Protein AF-A0A290Z2T6-F1 (afdb_monomer_lite)

Radius of gyration: 19.36 Å; chains: 1; bounding box: 44×36×56 Å

Foldseek 3Di:
DDQQWDQDPQFIGGNNHTDPPAGSVQWDDQASQWIAGCQWIGGSADTDPARRPFKHFQDRQWDADPVRDTFRWGWMHGQPFIWTDDGNDDIDTLPPDHRVAWHTPPGFWIDGQAFTAGNSYTQPPAHPVAKAAQDVVQQWIDGPQWIDRRSHTAPAGPVFKHWDWDAAPNDIDIWIHGPQFIDDSSDTDHPVRVNVVRD

Sequence (199 aa):
MSSPWRVEGERVWRMGNRLPRADAATFRVLSFSFARDAERVWTPWHRVKADAATFRALDRGVVHDDLGEPVAHGYGADRDVVVFSAGVGRPVRVAGAEPAAFLSLGGFFGHDARSCYSHGRPLRGADPGDWRIVDQRMLYSTSGGRVYHAWRPVPADAATFTTLTVTSAGRLRQVARDAERFYLDGEPLSERELAERLR

Structure (mmCIF, N/CA/C/O backbone):
data_AF-A0A290Z2T6-F1
#
_entry.id   AF-A0A290Z2T6-F1
#
loop_
_atom_site.group_PDB
_atom_site.id
_atom_site.type_symbol
_atom_site.label_atom_id
_atom_site.label_alt_id
_atom_site.label_comp_id
_atom_site.label_asym_id
_atom_site.label_entity_id
_atom_site.label_seq_id
_atom_site.pdbx_PDB_ins_code
_atom_site.Cartn_x
_atom_site.Cartn_y
_atom_site.Cartn_z
_atom_site.occupancy
_atom_site.B_iso_or_equiv
_atom_site.auth_seq_id
_atom_site.auth_comp_id
_atom_site.auth_asym_id
_atom_site.auth_atom_id
_atom_site.pdbx_PDB_model_num
ATOM 1 N N . MET A 1 1 ? 11.466 18.245 -3.945 1.00 54.22 1 MET A N 1
ATOM 2 C C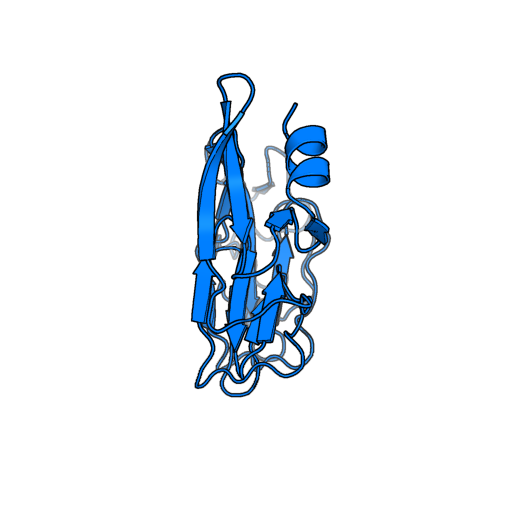A . MET A 1 1 ? 12.525 17.401 -4.552 1.00 54.22 1 MET A CA 1
ATOM 3 C C . MET A 1 1 ? 12.140 16.970 -5.964 1.00 54.22 1 MET A C 1
ATOM 5 O O . MET A 1 1 ? 10.954 16.854 -6.247 1.00 54.22 1 MET A O 1
ATOM 9 N N . SER A 1 2 ? 13.119 16.746 -6.846 1.00 75.81 2 SER A N 1
ATOM 10 C CA . SER A 1 2 ? 12.901 16.179 -8.184 1.00 75.81 2 SER A CA 1
ATOM 11 C C . SER A 1 2 ? 12.718 14.654 -8.130 1.00 75.81 2 SER A C 1
ATOM 13 O O . SER A 1 2 ? 13.035 14.021 -7.124 1.00 75.81 2 SER A O 1
ATOM 15 N N . SER A 1 3 ? 12.171 14.074 -9.205 1.00 87.50 3 SER A N 1
ATOM 16 C CA . SER A 1 3 ? 12.011 12.621 -9.381 1.00 87.50 3 SER A CA 1
ATOM 17 C C . SER A 1 3 ? 13.275 11.847 -8.968 1.00 87.50 3 SER A C 1
ATOM 19 O O . SER A 1 3 ? 14.381 12.289 -9.294 1.00 87.50 3 SER A O 1
ATOM 21 N N . PRO A 1 4 ? 13.150 10.662 -8.334 1.00 93.88 4 PRO A N 1
ATOM 22 C CA . PRO A 1 4 ? 14.307 9.838 -8.002 1.00 93.88 4 PRO A CA 1
ATOM 23 C C . PRO A 1 4 ? 14.989 9.262 -9.248 1.00 93.88 4 PRO A C 1
ATOM 25 O O . PRO A 1 4 ? 16.078 8.711 -9.129 1.00 93.88 4 PRO A O 1
ATOM 28 N N . TRP A 1 5 ? 14.385 9.387 -10.430 1.00 96.69 5 TRP A N 1
ATOM 29 C CA . TRP A 1 5 ? 14.861 8.814 -11.683 1.00 96.69 5 TRP A CA 1
ATOM 30 C C . TRP A 1 5 ? 15.336 9.889 -12.653 1.00 96.69 5 TRP A C 1
ATOM 32 O O . TRP A 1 5 ? 14.679 10.921 -12.813 1.00 96.69 5 TRP A O 1
ATOM 42 N N . ARG A 1 6 ? 16.426 9.609 -13.370 1.00 96.50 6 ARG A N 1
ATOM 43 C CA . ARG A 1 6 ? 16.901 10.458 -14.463 1.00 96.50 6 ARG A CA 1
ATOM 44 C C . ARG A 1 6 ? 17.544 9.629 -15.570 1.00 96.50 6 ARG A C 1
ATOM 46 O O . ARG A 1 6 ? 18.278 8.690 -15.280 1.00 96.50 6 ARG A O 1
ATOM 53 N N . VAL A 1 7 ? 17.300 10.001 -16.823 1.00 96.12 7 VAL A N 1
ATOM 54 C CA . VAL A 1 7 ? 17.986 9.446 -17.999 1.00 96.12 7 VAL A CA 1
ATOM 55 C C . VAL A 1 7 ? 18.789 10.572 -18.644 1.00 96.12 7 VAL A C 1
ATOM 57 O O . VAL A 1 7 ? 18.242 11.640 -18.905 1.00 96.12 7 VAL A O 1
ATOM 60 N N . GLU A 1 8 ? 20.083 10.351 -18.856 1.00 94.50 8 GLU A N 1
ATOM 61 C CA . GLU A 1 8 ? 21.015 11.308 -19.458 1.00 94.50 8 GLU A CA 1
ATOM 62 C C . GLU A 1 8 ? 21.896 10.567 -20.473 1.00 94.50 8 GLU A C 1
ATOM 64 O O . GLU A 1 8 ? 22.787 9.796 -20.101 1.00 94.50 8 GLU A O 1
ATOM 69 N N . GLY A 1 9 ? 21.629 10.773 -21.766 1.00 93.38 9 GLY A N 1
ATOM 70 C CA . GLY A 1 9 ? 22.264 10.002 -22.838 1.00 93.38 9 GLY A CA 1
ATOM 71 C C . GLY A 1 9 ? 22.025 8.499 -22.658 1.00 93.38 9 GLY A C 1
ATOM 72 O O . GLY A 1 9 ? 20.906 8.066 -22.403 1.00 93.38 9 GLY A O 1
ATOM 73 N N . GLU A 1 10 ? 23.093 7.704 -22.726 1.00 94.88 10 GLU A N 1
ATOM 74 C CA . GLU A 1 10 ? 23.049 6.243 -22.541 1.00 94.88 10 GLU A CA 1
ATOM 75 C C . GLU A 1 10 ? 23.099 5.803 -21.065 1.00 94.88 10 GLU A C 1
ATOM 77 O O . GLU A 1 10 ? 23.398 4.649 -20.745 1.00 94.88 10 GLU A O 1
ATOM 82 N N . ARG A 1 11 ? 22.882 6.727 -20.122 1.00 96.62 11 ARG A N 1
ATOM 83 C CA . ARG A 1 11 ? 23.002 6.450 -18.688 1.00 96.62 11 ARG A CA 1
ATOM 84 C C . ARG A 1 11 ? 21.692 6.718 -17.976 1.00 96.62 11 ARG A C 1
ATOM 86 O O . ARG A 1 11 ? 21.063 7.757 -18.142 1.00 96.62 11 ARG A O 1
ATOM 93 N N . VAL A 1 12 ? 21.337 5.786 -17.102 1.00 98.00 12 VAL A N 1
ATOM 94 C CA . VAL A 1 12 ? 20.239 5.942 -16.154 1.00 98.00 12 VAL A CA 1
ATOM 95 C C . VAL A 1 12 ? 20.812 6.189 -14.767 1.00 98.00 12 VAL A C 1
ATOM 97 O O . VAL A 1 12 ? 21.783 5.549 -14.353 1.00 98.00 12 VAL A O 1
ATOM 100 N N . TRP A 1 13 ? 20.184 7.097 -14.036 1.00 97.25 13 TRP A N 1
ATOM 101 C CA . TRP A 1 13 ? 20.508 7.454 -12.667 1.00 97.25 13 TRP A CA 1
ATOM 102 C C . TRP A 1 13 ? 19.288 7.250 -11.770 1.00 97.25 13 TRP A C 1
ATOM 104 O O . TRP A 1 13 ? 18.153 7.546 -12.150 1.00 97.25 13 TRP A O 1
ATOM 114 N N . ARG A 1 14 ? 19.542 6.769 -10.554 1.00 95.44 14 ARG A N 1
ATOM 115 C CA . ARG A 1 14 ? 18.578 6.690 -9.458 1.00 95.44 14 ARG A CA 1
ATOM 116 C C . ARG A 1 14 ? 19.150 7.408 -8.240 1.00 95.44 14 ARG A C 1
ATOM 118 O O . ARG A 1 14 ? 20.278 7.126 -7.844 1.00 95.44 14 ARG A O 1
ATOM 125 N N . MET A 1 15 ? 18.409 8.345 -7.659 1.00 92.75 15 MET A N 1
ATOM 126 C CA . MET A 1 15 ? 18.821 9.104 -6.467 1.00 92.75 15 MET A CA 1
ATOM 127 C C . MET A 1 15 ? 20.262 9.650 -6.574 1.00 92.75 15 MET A C 1
ATOM 129 O O . MET A 1 15 ? 21.080 9.455 -5.679 1.00 92.75 15 MET A O 1
ATOM 133 N N . GLY A 1 16 ? 20.612 10.236 -7.725 1.00 93.31 16 GLY A N 1
ATOM 134 C CA . GLY A 1 16 ? 21.953 10.781 -7.995 1.00 93.31 16 GLY A CA 1
ATOM 135 C C . GLY A 1 16 ? 23.055 9.752 -8.290 1.00 93.31 16 GLY A C 1
ATOM 136 O O . GLY A 1 16 ? 24.169 10.139 -8.616 1.00 93.31 16 GLY A O 1
ATOM 137 N N . ASN A 1 17 ? 22.763 8.451 -8.235 1.00 94.62 17 ASN A N 1
ATOM 138 C CA . ASN A 1 17 ? 23.725 7.376 -8.476 1.00 94.62 17 ASN A CA 1
ATOM 139 C C . ASN A 1 17 ? 23.434 6.658 -9.795 1.00 94.62 17 ASN A C 1
ATOM 141 O O . ASN A 1 17 ? 22.275 6.400 -10.123 1.00 94.62 17 ASN A O 1
ATOM 145 N N . ARG A 1 18 ? 24.474 6.287 -10.551 1.00 96.19 18 ARG A N 1
ATOM 146 C CA . ARG A 1 18 ? 24.301 5.536 -11.805 1.00 96.19 18 ARG A CA 1
ATOM 147 C C . ARG A 1 18 ? 23.621 4.200 -11.502 1.00 96.19 18 ARG A C 1
ATOM 149 O O . ARG A 1 18 ? 24.073 3.462 -10.630 1.00 96.19 18 ARG A O 1
ATOM 156 N N . LEU A 1 19 ? 22.560 3.877 -12.237 1.00 97.19 19 LEU A N 1
ATOM 157 C CA . LEU A 1 19 ? 21.879 2.591 -12.165 1.00 97.19 19 LEU A CA 1
ATOM 158 C C . LEU A 1 19 ? 22.583 1.604 -13.111 1.00 97.19 19 LEU A C 1
ATOM 160 O O . LEU A 1 19 ? 22.442 1.714 -14.330 1.00 97.19 19 LEU A O 1
ATOM 164 N N . PRO A 1 20 ? 23.389 0.659 -12.592 1.00 92.88 20 PRO A N 1
ATOM 165 C CA . PRO A 1 20 ? 24.122 -0.265 -13.444 1.00 92.88 20 PRO A CA 1
ATOM 166 C C . PRO A 1 20 ? 23.163 -1.197 -14.189 1.00 92.88 20 PRO A C 1
ATOM 168 O O . PRO A 1 20 ? 22.200 -1.697 -13.607 1.00 92.88 20 PRO A O 1
ATOM 171 N N . ARG A 1 21 ? 23.492 -1.489 -15.455 1.00 90.81 21 ARG A N 1
ATOM 172 C CA . ARG A 1 21 ? 22.759 -2.421 -16.335 1.00 90.81 21 ARG A CA 1
ATOM 173 C C . ARG A 1 21 ? 21.320 -2.005 -16.668 1.00 90.81 21 ARG A C 1
ATOM 175 O O . ARG A 1 21 ? 20.563 -2.847 -17.130 1.00 90.81 21 ARG A O 1
ATOM 182 N N . ALA A 1 22 ? 20.929 -0.760 -16.417 1.00 96.75 22 ALA A N 1
ATOM 183 C CA . ALA A 1 22 ? 19.704 -0.240 -17.007 1.00 96.75 22 ALA A CA 1
ATOM 184 C C . ALA A 1 22 ? 19.961 0.123 -18.470 1.00 96.75 22 ALA A C 1
ATOM 186 O O . ALA A 1 22 ? 20.958 0.784 -18.772 1.00 96.75 22 ALA A O 1
ATOM 187 N N . ASP A 1 23 ? 19.066 -0.308 -19.350 1.00 97.75 23 ASP A N 1
ATOM 188 C CA . ASP A 1 23 ? 19.039 0.135 -20.736 1.00 97.75 23 ASP A CA 1
ATOM 189 C C . ASP A 1 23 ? 18.343 1.498 -20.824 1.00 97.75 23 ASP A C 1
ATOM 191 O O . ASP A 1 23 ? 17.130 1.613 -20.647 1.00 97.75 23 ASP A O 1
ATOM 195 N N . ALA A 1 24 ? 19.125 2.543 -21.093 1.00 97.69 24 ALA A N 1
ATOM 196 C CA . ALA A 1 24 ? 18.622 3.906 -21.210 1.00 97.69 24 ALA A CA 1
ATOM 197 C C . ALA A 1 24 ? 17.653 4.093 -22.390 1.00 97.69 24 ALA A C 1
ATOM 199 O O . ALA A 1 24 ? 16.758 4.932 -22.292 1.00 97.69 24 ALA A O 1
ATOM 200 N N . ALA A 1 25 ? 17.788 3.317 -23.472 1.00 97.69 25 ALA A N 1
ATOM 201 C CA . ALA A 1 25 ? 16.953 3.461 -24.664 1.00 97.69 25 ALA A CA 1
ATOM 202 C C . ALA A 1 25 ? 15.506 3.015 -24.411 1.00 97.69 25 ALA A C 1
ATOM 204 O O . ALA A 1 25 ? 14.564 3.584 -24.968 1.00 97.69 25 ALA A O 1
ATOM 205 N N . THR A 1 26 ? 15.320 2.020 -23.541 1.00 98.12 26 THR A N 1
ATOM 206 C CA . THR A 1 26 ? 14.001 1.477 -23.190 1.00 98.12 26 THR A CA 1
ATOM 207 C C . THR A 1 26 ? 13.522 1.901 -21.802 1.00 98.12 26 THR A C 1
ATOM 209 O O . THR A 1 26 ? 12.412 1.541 -21.403 1.00 98.12 26 THR A O 1
ATOM 212 N N . PHE A 1 27 ? 14.304 2.709 -21.076 1.00 98.44 27 PHE A N 1
ATOM 213 C CA . PHE A 1 27 ? 13.969 3.130 -19.720 1.00 98.44 27 PHE A CA 1
ATOM 214 C C . PHE A 1 27 ? 12.722 4.024 -19.675 1.00 98.44 27 PHE A C 1
ATOM 216 O O . PHE A 1 27 ? 12.614 5.042 -20.361 1.00 98.44 27 PHE A O 1
ATOM 223 N N . ARG A 1 28 ? 11.778 3.672 -18.805 1.00 98.00 28 ARG A N 1
ATOM 224 C CA . ARG A 1 28 ? 10.526 4.387 -18.557 1.00 98.00 28 ARG A CA 1
ATOM 225 C C . ARG A 1 28 ? 10.321 4.568 -17.062 1.00 98.00 28 ARG A C 1
ATOM 227 O O . ARG A 1 28 ? 10.270 3.600 -16.304 1.00 98.00 28 ARG A O 1
ATOM 234 N N . VAL A 1 29 ? 10.135 5.817 -16.651 1.00 97.88 29 VAL A N 1
ATOM 235 C CA . VAL A 1 29 ? 9.631 6.156 -15.318 1.00 97.88 29 VAL A CA 1
ATOM 236 C C . VAL A 1 29 ? 8.118 5.960 -15.330 1.00 97.88 29 VAL A C 1
ATOM 238 O O . VAL A 1 29 ? 7.435 6.557 -16.158 1.00 97.88 29 VAL A O 1
ATOM 241 N N . LEU A 1 30 ? 7.606 5.100 -14.451 1.00 97.94 30 LEU A N 1
ATOM 242 C CA . LEU A 1 30 ? 6.182 4.752 -14.382 1.00 97.94 30 LEU A CA 1
ATOM 243 C C . LEU A 1 30 ? 5.468 5.517 -13.267 1.00 97.94 30 LEU A C 1
ATOM 245 O O . LEU A 1 30 ? 4.319 5.916 -13.419 1.00 97.94 30 LEU A O 1
ATOM 249 N N . SER A 1 31 ? 6.151 5.713 -12.143 1.00 96.31 31 SER A N 1
ATOM 250 C CA . SER A 1 31 ? 5.693 6.510 -11.010 1.00 96.31 31 SER A CA 1
ATOM 251 C C . SER A 1 31 ? 6.897 6.987 -10.199 1.00 96.31 31 SER A C 1
ATOM 253 O O . SER A 1 31 ? 8.044 6.680 -10.535 1.00 96.31 31 SER A O 1
ATOM 255 N N . PHE A 1 32 ? 6.670 7.717 -9.106 1.00 95.50 32 PHE A N 1
ATOM 256 C CA . PHE A 1 32 ? 7.768 8.081 -8.210 1.00 95.50 32 PHE A CA 1
ATOM 257 C C . PHE A 1 32 ? 8.453 6.820 -7.636 1.00 95.50 32 PHE A C 1
ATOM 259 O O . PHE A 1 32 ? 9.679 6.762 -7.554 1.00 95.50 32 PHE A O 1
ATOM 266 N N . SER A 1 33 ? 7.686 5.762 -7.346 1.00 95.88 33 SER A N 1
ATOM 267 C CA . SER A 1 33 ? 8.201 4.477 -6.851 1.00 95.88 33 SER A CA 1
ATOM 268 C C . SER A 1 33 ? 8.751 3.539 -7.905 1.00 95.88 33 SER A C 1
ATOM 270 O O . SER A 1 33 ? 9.566 2.702 -7.538 1.00 95.88 33 SER A O 1
ATOM 272 N N . PHE A 1 34 ? 8.293 3.594 -9.154 1.00 97.88 34 PHE A N 1
ATOM 273 C CA . PHE A 1 34 ? 8.585 2.531 -10.114 1.00 97.88 34 PHE A CA 1
ATOM 274 C C . PHE A 1 34 ? 9.139 3.064 -11.427 1.00 97.88 34 PHE A C 1
ATOM 276 O O . PHE A 1 34 ? 8.605 3.997 -12.025 1.00 97.88 34 PHE A O 1
ATOM 283 N N . ALA A 1 35 ? 10.174 2.393 -11.914 1.00 98.31 35 ALA A N 1
ATOM 284 C CA . ALA A 1 35 ? 10.680 2.548 -13.266 1.00 98.31 35 ALA A CA 1
ATOM 285 C C . ALA A 1 35 ? 11.050 1.179 -13.841 1.00 98.31 35 ALA A C 1
ATOM 287 O O . ALA A 1 35 ? 11.291 0.227 -13.093 1.00 98.31 35 ALA A O 1
ATOM 288 N N . ARG A 1 36 ? 11.090 1.072 -15.166 1.00 98.56 36 ARG A N 1
ATOM 289 C CA . ARG A 1 36 ? 11.466 -0.155 -15.871 1.00 98.56 36 ARG A CA 1
ATOM 290 C C . ARG A 1 36 ? 12.303 0.137 -17.104 1.00 98.56 36 ARG A C 1
ATOM 292 O O . ARG A 1 36 ? 12.219 1.233 -17.638 1.00 98.56 36 ARG A O 1
ATOM 299 N N . ASP A 1 37 ? 13.047 -0.850 -17.567 1.00 98.62 37 ASP A N 1
ATOM 300 C CA . ASP A 1 37 ? 13.513 -0.945 -18.951 1.00 98.62 37 ASP A CA 1
ATOM 301 C C . ASP A 1 37 ? 12.836 -2.160 -19.612 1.00 98.62 37 ASP A C 1
ATOM 303 O O . ASP A 1 37 ? 11.842 -2.673 -19.086 1.00 98.62 37 ASP A O 1
ATOM 307 N N . ALA A 1 38 ? 13.324 -2.612 -20.767 1.00 97.88 38 ALA A N 1
ATOM 308 C CA . ALA A 1 38 ? 12.760 -3.777 -21.449 1.00 97.88 38 ALA A CA 1
ATOM 309 C C . ALA A 1 38 ? 12.866 -5.096 -20.651 1.00 97.88 38 ALA A C 1
ATOM 311 O O . ALA A 1 38 ? 12.079 -6.008 -20.895 1.00 97.88 38 ALA A O 1
ATOM 312 N N . GLU A 1 39 ? 13.800 -5.214 -19.700 1.00 97.88 39 GLU A N 1
ATOM 313 C CA . GLU A 1 39 ? 14.101 -6.471 -18.998 1.00 97.88 39 GLU A CA 1
ATOM 314 C C . GLU A 1 39 ? 13.826 -6.426 -17.490 1.00 97.88 39 GLU A C 1
ATOM 316 O O . GLU A 1 39 ? 13.701 -7.469 -16.841 1.00 97.88 39 GLU A O 1
ATOM 321 N N . ARG A 1 40 ? 13.821 -5.238 -16.883 1.00 98.25 40 ARG A N 1
ATOM 322 C CA . ARG A 1 40 ? 13.899 -5.074 -15.430 1.00 98.25 40 ARG A CA 1
ATOM 323 C C . ARG A 1 40 ? 12.960 -3.991 -14.931 1.00 98.25 40 ARG A C 1
ATOM 325 O O . ARG A 1 40 ? 12.698 -2.997 -15.594 1.00 98.25 40 ARG A O 1
ATOM 332 N N . VAL A 1 41 ? 12.517 -4.177 -13.691 1.00 98.56 41 VAL A N 1
ATOM 333 C CA . VAL A 1 41 ? 11.711 -3.221 -12.929 1.00 98.56 41 VAL A CA 1
ATOM 334 C C . VAL A 1 41 ? 12.457 -2.860 -11.647 1.00 98.56 41 VAL A C 1
ATOM 336 O O . VAL A 1 41 ? 13.072 -3.722 -11.006 1.00 98.56 41 VAL A O 1
ATOM 339 N N . TRP A 1 42 ? 12.390 -1.596 -11.242 1.00 98.06 42 TRP A N 1
ATOM 340 C CA . TRP A 1 42 ? 13.049 -1.082 -10.047 1.00 98.06 42 TRP A CA 1
ATOM 341 C C . TRP A 1 42 ? 12.152 -0.174 -9.222 1.00 98.06 42 TRP A C 1
ATOM 343 O O . TRP A 1 42 ? 11.294 0.531 -9.747 1.00 98.06 42 TRP A O 1
ATOM 353 N N . THR A 1 43 ? 12.462 -0.144 -7.929 1.00 97.25 43 THR A N 1
ATOM 354 C CA . THR A 1 43 ? 12.209 0.985 -7.038 1.00 97.25 43 THR A CA 1
ATOM 355 C C . THR A 1 43 ? 13.499 1.765 -6.798 1.00 97.25 43 THR A C 1
ATOM 357 O O . THR A 1 43 ? 14.576 1.270 -7.164 1.00 97.25 43 THR A O 1
ATOM 360 N N . PRO A 1 44 ? 13.455 2.967 -6.189 1.00 95.56 44 PRO A N 1
ATOM 361 C CA . PRO A 1 44 ? 14.670 3.752 -5.975 1.00 95.56 44 PRO A CA 1
ATOM 362 C C . PRO A 1 44 ? 15.763 2.979 -5.217 1.00 95.56 44 PRO A C 1
ATOM 364 O O . PRO A 1 44 ? 16.949 3.193 -5.459 1.00 95.56 44 PRO A O 1
ATOM 367 N N . TRP A 1 45 ? 15.377 2.007 -4.383 1.00 95.06 45 TRP A N 1
ATOM 368 C CA . TRP A 1 45 ? 16.308 1.207 -3.584 1.00 95.06 45 TRP A CA 1
ATOM 369 C C . TRP A 1 45 ? 16.532 -0.218 -4.101 1.00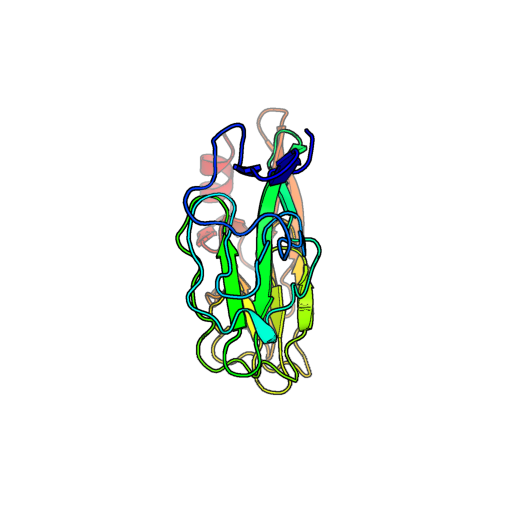 95.06 45 TRP A C 1
ATOM 371 O O . TRP A 1 45 ? 17.645 -0.735 -3.987 1.00 95.06 45 TRP A O 1
ATOM 381 N N . HIS A 1 46 ? 15.534 -0.865 -4.710 1.00 96.50 46 HIS A N 1
ATOM 382 C CA . HIS A 1 46 ? 15.586 -2.308 -4.987 1.00 96.50 46 HIS A CA 1
ATOM 383 C C . HIS A 1 46 ? 15.180 -2.664 -6.414 1.00 96.50 46 HIS A C 1
ATOM 385 O O . HIS A 1 46 ? 14.424 -1.956 -7.068 1.00 96.50 46 HIS A O 1
ATOM 391 N N . ARG A 1 47 ? 15.647 -3.819 -6.895 1.00 96.44 47 ARG A N 1
ATOM 392 C CA . ARG A 1 47 ? 15.061 -4.459 -8.080 1.00 96.44 47 ARG A CA 1
ATOM 393 C C . ARG A 1 47 ? 13.763 -5.159 -7.679 1.00 96.44 47 ARG A C 1
ATOM 395 O O . ARG A 1 47 ? 13.716 -5.807 -6.633 1.00 96.44 47 ARG A O 1
ATOM 402 N N . VAL A 1 48 ? 12.750 -5.072 -8.529 1.00 97.81 48 VAL A N 1
ATOM 403 C CA . VAL A 1 48 ? 11.468 -5.764 -8.376 1.00 97.81 48 VAL A CA 1
ATOM 404 C C . VAL A 1 48 ? 11.507 -7.063 -9.182 1.00 97.81 48 VAL A C 1
ATOM 406 O O . VAL A 1 48 ? 12.003 -7.090 -10.307 1.00 97.81 48 VAL A O 1
ATOM 409 N N . LYS A 1 49 ? 11.011 -8.160 -8.602 1.00 97.62 49 LYS A N 1
ATOM 410 C CA . LYS A 1 49 ? 10.823 -9.429 -9.318 1.00 97.62 49 LYS A CA 1
ATOM 411 C C . LYS A 1 49 ? 9.437 -9.420 -9.970 1.00 97.62 49 LYS A C 1
ATOM 413 O O . LYS A 1 49 ? 8.472 -9.813 -9.322 1.00 97.62 49 LYS A O 1
ATOM 418 N N . ALA A 1 50 ? 9.378 -8.939 -11.206 1.00 98.19 50 ALA A N 1
ATOM 419 C CA . ALA A 1 50 ? 8.178 -8.834 -12.029 1.00 98.19 50 ALA A CA 1
ATOM 420 C C . ALA A 1 50 ? 8.560 -8.862 -13.521 1.00 98.19 50 ALA A C 1
ATOM 422 O O . ALA A 1 50 ? 9.709 -8.563 -13.863 1.00 98.19 50 ALA A O 1
ATOM 423 N N . ASP A 1 51 ? 7.615 -9.210 -14.388 1.00 98.50 51 ASP A N 1
ATOM 424 C CA . ASP A 1 51 ? 7.724 -9.101 -15.840 1.00 98.50 51 ASP A CA 1
ATOM 425 C C . ASP A 1 51 ? 7.749 -7.627 -16.255 1.00 98.50 51 ASP A C 1
ATOM 427 O O . ASP A 1 51 ? 6.733 -6.927 -16.245 1.00 98.50 51 ASP A O 1
ATOM 431 N N . ALA A 1 52 ? 8.928 -7.161 -16.662 1.00 98.50 52 ALA A N 1
ATOM 432 C CA . ALA A 1 52 ? 9.122 -5.790 -17.092 1.00 98.50 52 ALA A CA 1
ATOM 433 C C . ALA A 1 52 ? 8.270 -5.424 -18.305 1.00 98.50 52 ALA A C 1
ATOM 435 O O . ALA A 1 52 ? 7.838 -4.279 -18.380 1.00 98.50 52 ALA A O 1
ATOM 436 N N . ALA A 1 53 ? 7.969 -6.353 -19.218 1.00 98.19 53 ALA A N 1
ATOM 437 C CA . ALA A 1 53 ? 7.229 -6.048 -20.440 1.00 98.19 53 ALA A CA 1
ATOM 438 C C . ALA A 1 53 ? 5.799 -5.573 -20.143 1.00 98.19 53 ALA A C 1
ATOM 440 O O . ALA A 1 53 ? 5.312 -4.652 -20.807 1.00 98.19 53 ALA A O 1
ATOM 441 N N . THR A 1 54 ? 5.164 -6.145 -19.115 1.00 98.44 54 THR A N 1
ATOM 442 C CA . THR A 1 54 ? 3.783 -5.826 -18.718 1.00 98.44 54 THR A CA 1
ATOM 443 C C . THR A 1 54 ? 3.654 -4.996 -17.445 1.00 98.44 54 THR A C 1
ATOM 445 O O . THR A 1 54 ? 2.543 -4.589 -17.104 1.00 98.44 54 THR A O 1
ATOM 448 N N . PHE A 1 55 ? 4.761 -4.691 -16.763 1.00 98.75 55 PHE A N 1
ATOM 449 C CA . PHE A 1 55 ? 4.706 -3.950 -15.510 1.00 98.75 55 PHE A CA 1
ATOM 450 C C . PHE A 1 55 ? 4.169 -2.520 -15.678 1.00 98.75 55 PHE A C 1
ATOM 452 O O . PHE A 1 55 ? 4.657 -1.731 -16.496 1.00 98.75 55 PHE A O 1
ATOM 459 N N . ARG A 1 56 ? 3.206 -2.164 -14.827 1.00 98.44 56 ARG A N 1
ATOM 460 C CA . ARG A 1 56 ? 2.589 -0.839 -14.702 1.00 98.44 56 ARG A CA 1
ATOM 461 C C . ARG A 1 56 ? 2.570 -0.394 -13.241 1.00 98.44 56 ARG A C 1
ATOM 463 O O . ARG A 1 56 ? 2.384 -1.205 -12.337 1.00 98.44 56 ARG A O 1
ATOM 470 N N . ALA A 1 57 ? 2.726 0.906 -13.003 1.00 98.00 57 ALA A N 1
ATOM 471 C CA . ALA A 1 57 ? 2.396 1.487 -11.704 1.00 98.00 57 ALA A CA 1
ATOM 472 C C . ALA A 1 57 ? 0.868 1.596 -11.564 1.00 98.00 57 ALA A C 1
ATOM 474 O O . ALA A 1 57 ? 0.180 1.878 -12.546 1.00 98.00 57 ALA A O 1
ATOM 475 N N . LEU A 1 58 ? 0.345 1.355 -10.362 1.00 98.19 58 LEU A N 1
ATOM 476 C CA . LEU A 1 58 ? -1.091 1.421 -10.061 1.00 98.19 58 LEU A CA 1
ATOM 477 C C . LEU A 1 58 ? -1.492 2.728 -9.369 1.00 98.19 58 LEU A C 1
ATOM 479 O O . LEU A 1 58 ? -2.676 3.004 -9.217 1.00 98.19 58 LEU A O 1
ATOM 483 N N . ASP A 1 59 ? -0.514 3.533 -8.963 1.00 96.81 59 ASP A N 1
ATOM 484 C CA . ASP A 1 59 ? -0.697 4.843 -8.350 1.00 96.81 59 ASP A CA 1
ATOM 485 C C . ASP A 1 59 ? 0.529 5.743 -8.610 1.00 96.81 59 ASP A C 1
ATOM 487 O O . ASP A 1 59 ? 1.464 5.384 -9.334 1.00 96.81 59 ASP A O 1
ATOM 491 N N . ARG A 1 60 ? 0.530 6.945 -8.016 1.00 95.44 60 ARG A N 1
ATOM 492 C CA . ARG A 1 60 ? 1.624 7.921 -8.157 1.00 95.44 60 ARG A CA 1
ATOM 493 C C . ARG A 1 60 ? 2.941 7.476 -7.507 1.00 95.44 60 ARG A C 1
ATOM 495 O O . ARG A 1 60 ? 3.975 8.082 -7.791 1.00 95.44 60 ARG A O 1
ATOM 502 N N . GLY A 1 61 ? 2.941 6.432 -6.681 1.00 95.00 61 GLY A N 1
ATOM 503 C CA . GLY A 1 61 ? 4.136 5.901 -6.033 1.00 95.00 61 GLY A CA 1
ATOM 504 C C . GLY A 1 61 ? 4.758 6.854 -5.011 1.00 95.00 61 GLY A C 1
ATOM 505 O O . GLY A 1 61 ? 5.974 6.837 -4.825 1.00 95.00 61 GLY A O 1
ATOM 506 N N . VAL A 1 62 ? 3.974 7.742 -4.399 1.00 93.81 62 VAL A N 1
ATOM 507 C CA . VAL A 1 62 ? 4.485 8.738 -3.451 1.00 93.81 62 VAL A CA 1
ATOM 508 C C . VAL A 1 62 ? 3.506 8.989 -2.309 1.00 93.81 62 VAL A C 1
ATOM 510 O O . VAL A 1 62 ? 2.306 9.162 -2.528 1.00 93.81 62 VAL A O 1
ATOM 513 N N . VAL A 1 63 ? 4.050 9.048 -1.097 1.00 91.88 63 VAL A N 1
ATOM 514 C CA . VAL A 1 63 ? 3.437 9.651 0.097 1.00 91.88 63 VAL A CA 1
ATOM 515 C C . VAL A 1 63 ? 4.356 10.761 0.608 1.00 91.88 63 VAL A C 1
ATOM 517 O O . VAL A 1 63 ? 5.476 10.889 0.119 1.00 91.88 63 VAL A O 1
ATOM 520 N N . HIS A 1 64 ? 3.903 11.559 1.571 1.00 90.31 64 HIS A N 1
ATOM 521 C CA . HIS A 1 64 ? 4.741 12.574 2.212 1.00 90.31 64 HIS A CA 1
ATOM 522 C C . HIS A 1 64 ? 4.899 12.240 3.693 1.00 90.31 64 HIS A C 1
ATOM 524 O O . HIS A 1 64 ? 3.926 11.823 4.325 1.00 90.31 64 HIS A O 1
ATOM 530 N N . ASP A 1 65 ? 6.114 12.378 4.217 1.00 87.62 65 ASP A N 1
ATOM 531 C CA . ASP A 1 65 ? 6.367 12.242 5.652 1.00 87.62 65 ASP A CA 1
ATOM 532 C C . ASP A 1 65 ? 5.888 13.480 6.436 1.00 87.62 65 ASP A C 1
ATOM 534 O O . ASP A 1 65 ? 5.296 14.409 5.879 1.00 87.62 65 ASP A O 1
ATOM 538 N N . ASP A 1 66 ? 6.123 13.502 7.750 1.00 83.50 66 ASP A N 1
ATOM 539 C CA . ASP A 1 66 ? 5.704 14.615 8.611 1.00 83.50 66 ASP A CA 1
ATOM 540 C C . ASP A 1 66 ? 6.429 15.939 8.311 1.00 83.50 66 ASP A C 1
ATOM 542 O O . ASP A 1 66 ? 5.944 16.998 8.711 1.00 83.50 66 ASP A O 1
ATOM 546 N N . LEU A 1 67 ? 7.558 15.898 7.594 1.00 88.50 67 LEU A N 1
ATOM 547 C CA . LEU A 1 67 ? 8.272 17.083 7.109 1.00 88.50 67 LEU A CA 1
ATOM 548 C C . LEU A 1 67 ? 7.773 17.532 5.726 1.00 88.50 67 LEU A C 1
ATOM 550 O O . LEU A 1 67 ? 8.192 18.577 5.232 1.00 88.50 67 LEU A O 1
ATOM 554 N N . GLY A 1 68 ? 6.858 16.777 5.113 1.00 89.50 68 GLY A N 1
ATOM 555 C CA . GLY A 1 68 ? 6.356 17.033 3.768 1.00 89.50 68 GLY A CA 1
ATOM 556 C C . GLY A 1 68 ? 7.287 16.529 2.666 1.00 89.50 68 GLY A C 1
ATOM 557 O O . GLY A 1 68 ? 7.083 16.880 1.503 1.00 89.50 68 GLY A O 1
ATOM 558 N N . GLU A 1 69 ? 8.289 15.711 2.992 1.00 90.38 69 GLU A N 1
ATOM 559 C CA . GLU A 1 69 ? 9.222 15.178 2.004 1.00 90.38 69 GLU A CA 1
ATOM 560 C C . GLU A 1 69 ? 8.627 13.958 1.287 1.00 90.38 69 GLU A C 1
ATOM 562 O O . GLU A 1 69 ? 7.976 13.114 1.912 1.00 90.38 69 GLU A O 1
ATOM 567 N N . PRO A 1 70 ? 8.821 13.834 -0.040 1.00 92.00 70 PRO A N 1
ATOM 568 C CA . PRO A 1 70 ? 8.248 12.742 -0.806 1.00 92.00 70 PRO A CA 1
ATOM 569 C C . PRO A 1 70 ? 8.977 11.426 -0.516 1.00 92.00 70 PRO A C 1
ATOM 571 O O . PRO A 1 70 ? 10.175 11.273 -0.763 1.00 92.00 70 PRO A O 1
ATOM 574 N N . VAL A 1 71 ? 8.218 10.428 -0.079 1.00 91.81 71 VAL A N 1
ATOM 575 C CA . VA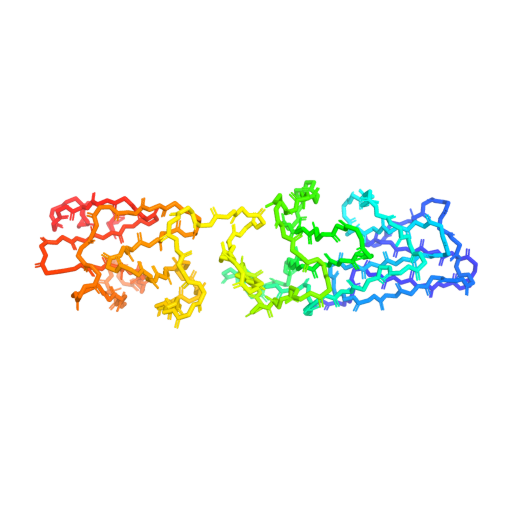L A 1 71 ? 8.684 9.068 0.181 1.00 91.81 71 VAL A CA 1
ATOM 576 C C . VAL A 1 71 ? 8.105 8.138 -0.875 1.00 91.81 71 VAL A C 1
ATOM 578 O O . VAL A 1 71 ? 6.894 8.108 -1.098 1.00 91.81 71 VAL A O 1
ATOM 581 N N . ALA A 1 72 ? 8.967 7.353 -1.528 1.00 92.94 72 ALA A N 1
ATOM 582 C CA . ALA A 1 72 ? 8.514 6.427 -2.560 1.00 92.94 72 ALA A CA 1
ATOM 583 C C . ALA A 1 72 ? 7.652 5.333 -1.938 1.00 92.94 72 ALA A C 1
ATOM 585 O O . ALA A 1 72 ? 8.131 4.526 -1.144 1.00 92.94 72 ALA A O 1
ATOM 586 N N . HIS A 1 73 ? 6.384 5.293 -2.314 1.00 94.12 73 HIS A N 1
ATOM 587 C CA . HIS A 1 73 ? 5.419 4.405 -1.705 1.00 94.12 73 HIS A CA 1
ATOM 588 C C . HIS A 1 73 ? 4.237 4.136 -2.636 1.00 94.12 73 HIS A C 1
ATOM 590 O O . HIS A 1 73 ? 3.581 5.080 -3.068 1.00 94.12 73 HIS A O 1
ATOM 596 N N . GLY A 1 74 ? 3.923 2.872 -2.912 1.00 95.69 74 GLY A N 1
ATOM 597 C CA . GLY A 1 74 ? 2.767 2.554 -3.748 1.00 95.69 74 GLY A CA 1
ATOM 598 C C . GLY A 1 74 ? 2.756 1.153 -4.333 1.00 95.69 74 GLY A C 1
ATOM 599 O O . GLY A 1 74 ? 3.656 0.337 -4.095 1.00 95.69 74 GLY A O 1
ATOM 600 N N . TYR A 1 75 ? 1.717 0.893 -5.118 1.00 98.31 75 TYR A N 1
ATOM 601 C CA . TYR A 1 75 ? 1.471 -0.382 -5.774 1.00 98.31 75 TYR A CA 1
ATOM 602 C C . TYR A 1 75 ? 1.868 -0.351 -7.254 1.00 98.31 75 TYR A C 1
ATOM 604 O O . TYR A 1 75 ? 1.717 0.644 -7.965 1.00 98.31 75 TYR A O 1
ATOM 612 N N . GLY A 1 76 ? 2.365 -1.484 -7.731 1.00 98.12 76 GLY A N 1
ATOM 613 C CA . GLY A 1 76 ? 2.617 -1.771 -9.138 1.00 98.12 76 GLY A CA 1
ATOM 614 C C . GLY A 1 76 ? 2.217 -3.209 -9.443 1.00 98.12 76 GLY A C 1
ATOM 615 O O . GLY A 1 76 ? 2.095 -4.022 -8.528 1.00 98.12 76 GLY A O 1
ATOM 616 N N . ALA A 1 77 ? 2.001 -3.539 -10.707 1.00 98.62 77 ALA A N 1
ATOM 617 C CA . ALA A 1 77 ? 1.662 -4.899 -11.104 1.00 98.62 77 ALA A CA 1
ATOM 618 C C . ALA A 1 77 ? 2.170 -5.222 -12.502 1.00 98.62 77 ALA A C 1
ATOM 620 O O . ALA A 1 77 ? 2.226 -4.343 -13.358 1.00 98.62 77 ALA A O 1
ATOM 621 N N . ASP A 1 78 ? 2.495 -6.488 -12.729 1.00 98.69 78 ASP A N 1
ATOM 622 C CA . ASP A 1 78 ? 2.537 -7.080 -14.066 1.00 98.69 78 ASP A CA 1
ATOM 623 C C . ASP A 1 78 ? 1.275 -7.942 -14.278 1.00 98.69 78 ASP A C 1
ATOM 625 O O . ASP A 1 78 ? 0.271 -7.769 -13.583 1.00 98.69 78 ASP A O 1
ATOM 629 N N . ARG A 1 79 ? 1.294 -8.854 -15.253 1.00 98.19 79 ARG A N 1
ATOM 630 C CA . ARG A 1 79 ? 0.177 -9.778 -15.514 1.00 98.19 79 ARG A CA 1
ATOM 631 C C . ARG A 1 79 ? -0.075 -10.823 -14.408 1.00 98.19 79 ARG A C 1
ATOM 633 O O . ARG A 1 79 ? -1.199 -11.299 -14.296 1.00 98.19 79 ARG A O 1
ATOM 640 N N . ASP A 1 80 ? 0.935 -11.168 -13.608 1.00 97.81 80 ASP A N 1
ATOM 641 C CA . ASP A 1 80 ? 0.940 -12.314 -12.683 1.00 97.81 80 ASP A CA 1
ATOM 642 C C . ASP A 1 80 ? 1.027 -11.907 -11.204 1.00 97.81 80 ASP A C 1
ATOM 644 O O . ASP A 1 80 ? 0.630 -12.668 -10.311 1.00 97.81 80 ASP A O 1
ATOM 648 N N . VAL A 1 81 ? 1.579 -10.728 -10.909 1.00 98.25 81 VAL A N 1
ATOM 649 C CA . VAL A 1 81 ? 1.834 -10.262 -9.548 1.00 98.25 81 VAL A CA 1
ATOM 650 C C . VAL A 1 81 ? 1.441 -8.808 -9.345 1.00 98.25 81 VAL A C 1
ATOM 652 O O . VAL A 1 81 ? 1.706 -7.936 -10.168 1.00 98.25 81 VAL A O 1
ATOM 655 N N . VAL A 1 82 ? 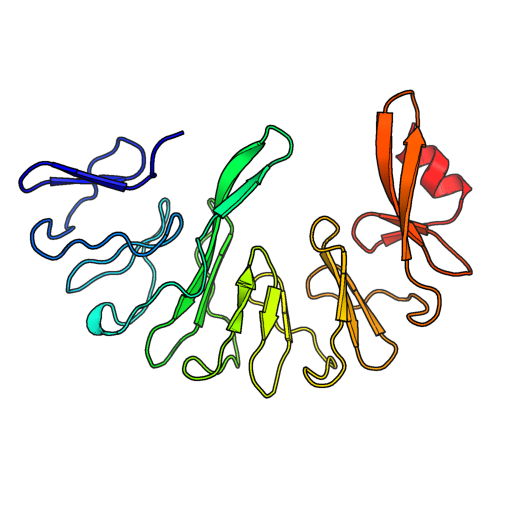0.898 -8.539 -8.160 1.00 98.62 82 VAL A N 1
ATOM 656 C CA . VAL A 1 82 ? 0.873 -7.201 -7.570 1.00 98.62 82 VAL A CA 1
ATOM 657 C C . VAL A 1 82 ? 2.048 -7.087 -6.604 1.00 98.62 82 VAL A C 1
ATOM 659 O O . VAL A 1 82 ? 2.345 -8.011 -5.838 1.00 98.62 82 VAL A O 1
ATOM 662 N N . VAL A 1 83 ? 2.730 -5.950 -6.641 1.00 98.25 83 VAL A N 1
ATOM 663 C CA . VAL A 1 83 ? 3.869 -5.606 -5.795 1.00 98.25 83 VAL A CA 1
ATOM 664 C C . VAL A 1 83 ? 3.569 -4.313 -5.057 1.00 98.25 83 VAL A C 1
ATOM 666 O O . VAL A 1 83 ? 3.040 -3.362 -5.625 1.00 98.25 83 VAL A O 1
ATOM 669 N N . PHE A 1 84 ? 3.964 -4.268 -3.795 1.00 97.81 84 PHE A N 1
ATOM 670 C CA . PHE A 1 84 ? 3.893 -3.086 -2.957 1.00 97.81 84 PHE A CA 1
ATOM 671 C C . PHE A 1 84 ? 5.298 -2.626 -2.558 1.00 97.81 84 PHE A C 1
ATOM 673 O O . PHE A 1 84 ? 6.126 -3.436 -2.137 1.00 97.81 84 PHE A O 1
ATOM 680 N N . SER A 1 85 ? 5.570 -1.328 -2.689 1.00 95.69 85 SER A N 1
ATOM 681 C CA . SER A 1 85 ? 6.814 -0.688 -2.255 1.00 95.69 85 SER A CA 1
ATOM 682 C C . SER A 1 85 ? 6.544 0.244 -1.077 1.00 95.69 85 SER A C 1
ATOM 684 O O . SER A 1 85 ? 5.702 1.129 -1.193 1.00 95.69 85 SER A O 1
ATOM 686 N N . ALA A 1 86 ? 7.311 0.096 0.007 1.00 92.25 86 ALA A N 1
ATOM 687 C CA . ALA A 1 86 ? 7.238 0.939 1.203 1.00 92.25 86 ALA A CA 1
ATOM 688 C C . ALA A 1 86 ? 8.594 1.595 1.498 1.00 92.25 86 ALA A C 1
ATOM 690 O O . ALA A 1 86 ? 9.383 1.108 2.311 1.00 92.25 86 ALA A O 1
ATOM 691 N N . GLY A 1 87 ? 8.892 2.686 0.794 1.00 90.12 87 GLY A N 1
ATOM 692 C CA . GLY A 1 87 ? 10.139 3.429 0.949 1.00 90.12 87 GLY A CA 1
ATOM 693 C C . GLY A 1 87 ? 11.370 2.574 0.658 1.00 90.12 87 GLY A C 1
ATOM 694 O O . GLY A 1 87 ? 11.451 1.882 -0.358 1.00 90.12 87 GLY A O 1
ATOM 695 N N . VAL A 1 88 ? 12.324 2.616 1.589 1.00 91.19 88 VAL A N 1
ATOM 696 C CA . VAL A 1 88 ? 13.625 1.929 1.514 1.00 91.19 88 VAL A CA 1
ATOM 697 C C . VAL A 1 88 ? 13.532 0.402 1.614 1.00 91.19 88 VAL A C 1
ATOM 699 O O . VAL A 1 88 ? 14.516 -0.297 1.355 1.00 91.19 88 VAL A O 1
ATOM 702 N N . GLY A 1 89 ? 12.375 -0.131 2.018 1.00 92.19 89 GLY A N 1
ATOM 703 C CA . GLY A 1 89 ? 12.148 -1.563 2.182 1.00 92.19 89 GLY A CA 1
ATOM 704 C C . GLY A 1 89 ? 12.157 -2.324 0.856 1.00 92.19 89 GLY A C 1
ATOM 705 O O . GLY A 1 89 ? 11.903 -1.769 -0.215 1.00 92.19 89 GLY A O 1
ATOM 706 N N . ARG A 1 90 ? 12.432 -3.634 0.916 1.00 94.94 90 ARG A N 1
ATOM 707 C CA . ARG A 1 90 ? 12.291 -4.496 -0.265 1.00 94.94 90 ARG A CA 1
ATOM 708 C C . ARG A 1 90 ? 10.821 -4.519 -0.704 1.00 94.94 90 ARG A C 1
ATOM 710 O O . ARG A 1 90 ? 9.964 -4.755 0.147 1.00 94.94 90 ARG A O 1
ATOM 717 N N . PRO A 1 91 ? 10.528 -4.341 -2.002 1.00 95.94 91 PRO A N 1
ATOM 718 C CA . PRO A 1 91 ? 9.179 -4.489 -2.523 1.00 95.94 91 PRO A CA 1
ATOM 719 C C . PRO A 1 91 ? 8.648 -5.891 -2.229 1.00 95.94 91 PRO A C 1
ATOM 721 O O . PRO A 1 91 ? 9.360 -6.883 -2.417 1.00 95.94 91 PRO A O 1
ATOM 724 N N . VAL A 1 92 ? 7.407 -5.972 -1.762 1.00 96.00 92 VAL A N 1
ATOM 725 C CA . VAL A 1 92 ? 6.763 -7.229 -1.373 1.00 96.00 92 VAL A CA 1
ATOM 726 C C . VAL A 1 92 ? 5.715 -7.618 -2.403 1.00 96.00 92 VAL A C 1
ATOM 728 O O . VAL A 1 92 ? 4.968 -6.772 -2.889 1.00 96.00 92 VAL A O 1
ATOM 731 N N . ARG A 1 93 ? 5.639 -8.910 -2.735 1.00 97.88 93 ARG A N 1
ATOM 732 C CA . ARG A 1 93 ? 4.507 -9.444 -3.499 1.00 97.88 93 ARG A CA 1
ATOM 733 C C . ARG A 1 93 ? 3.267 -9.420 -2.609 1.00 97.88 93 ARG A C 1
ATOM 735 O O . ARG A 1 93 ? 3.308 -9.929 -1.490 1.00 97.88 93 ARG A O 1
ATOM 742 N N . VAL A 1 94 ? 2.172 -8.884 -3.129 1.00 98.12 94 VAL A N 1
ATOM 743 C CA . VAL A 1 94 ? 0.875 -8.867 -2.451 1.00 98.12 94 VAL A CA 1
ATOM 744 C C . VAL A 1 94 ? 0.223 -10.233 -2.652 1.00 98.12 94 VAL A C 1
ATOM 746 O O . VAL A 1 94 ? -0.230 -10.577 -3.743 1.00 98.12 94 VAL A O 1
ATOM 749 N N . ALA A 1 95 ? 0.275 -11.075 -1.622 1.00 96.38 95 ALA A N 1
ATOM 750 C CA . ALA A 1 95 ? -0.196 -12.453 -1.716 1.00 96.38 95 ALA A CA 1
ATOM 751 C C . ALA A 1 95 ? -1.721 -12.513 -1.916 1.00 96.38 95 ALA A C 1
ATOM 753 O O . ALA A 1 95 ? -2.471 -11.873 -1.182 1.00 96.38 95 ALA A O 1
ATOM 754 N N . GLY A 1 96 ? -2.163 -13.312 -2.891 1.00 96.06 96 GLY A N 1
ATOM 755 C CA . GLY A 1 96 ? -3.581 -13.519 -3.208 1.00 96.06 96 GLY A CA 1
ATOM 756 C C . GLY A 1 96 ? -4.232 -12.429 -4.064 1.00 96.06 96 GLY A C 1
ATOM 757 O O . GLY A 1 96 ? -5.370 -12.625 -4.470 1.00 96.06 96 GLY A O 1
ATOM 758 N N . ALA A 1 97 ? -3.521 -11.334 -4.352 1.00 98.00 97 ALA A N 1
ATOM 759 C CA . ALA A 1 97 ? -4.048 -10.226 -5.142 1.00 98.00 97 ALA A CA 1
ATOM 760 C C . ALA A 1 97 ? -4.241 -10.594 -6.617 1.00 98.00 97 ALA A C 1
ATOM 762 O O . ALA A 1 97 ? -3.413 -11.305 -7.193 1.00 98.00 97 ALA A O 1
ATOM 763 N N . GLU A 1 98 ? -5.291 -10.051 -7.230 1.00 98.00 98 GLU A N 1
ATOM 764 C CA . GLU A 1 98 ? -5.622 -10.215 -8.649 1.00 98.00 98 GLU A CA 1
ATOM 765 C C . GLU A 1 98 ? -5.053 -9.073 -9.507 1.00 98.00 98 GLU A C 1
ATOM 767 O O . GLU A 1 98 ? -5.656 -8.002 -9.565 1.00 98.00 98 GLU A O 1
ATOM 772 N N . PRO A 1 99 ? -3.941 -9.255 -10.247 1.00 98.19 99 PRO A N 1
ATOM 773 C CA . PRO A 1 99 ? -3.260 -8.139 -10.918 1.00 98.19 99 PRO A CA 1
ATOM 774 C C . PRO A 1 99 ? -4.112 -7.396 -11.957 1.00 98.19 99 PRO A C 1
ATOM 776 O O . PRO A 1 99 ? -3.960 -6.186 -12.153 1.00 98.19 99 PRO A O 1
ATOM 779 N N . ALA A 1 100 ? -5.027 -8.115 -12.610 1.00 97.00 100 ALA A N 1
ATOM 780 C CA . ALA A 1 100 ? -5.940 -7.550 -13.597 1.00 97.00 100 ALA A CA 1
ATOM 781 C C . ALA A 1 100 ? -7.039 -6.672 -12.970 1.00 97.00 100 ALA A C 1
ATOM 783 O O . ALA A 1 100 ? -7.480 -5.720 -13.607 1.00 97.00 100 ALA A O 1
ATOM 784 N N . ALA A 1 101 ? -7.452 -6.968 -11.734 1.00 96.69 101 ALA A N 1
ATOM 785 C CA . ALA A 1 101 ? -8.560 -6.302 -11.046 1.00 96.69 101 ALA A CA 1
ATOM 786 C C . ALA A 1 101 ? -8.111 -5.411 -9.874 1.00 96.69 101 ALA A C 1
ATOM 788 O O . ALA A 1 101 ? -8.942 -4.741 -9.269 1.00 96.69 101 ALA A O 1
ATOM 789 N N . PHE A 1 102 ? -6.817 -5.398 -9.542 1.00 98.50 102 PHE A N 1
ATOM 790 C CA . PHE A 1 102 ? -6.309 -4.654 -8.396 1.00 98.50 102 PHE A CA 1
ATOM 791 C C . PHE A 1 102 ? -6.410 -3.141 -8.603 1.00 98.50 102 PHE A C 1
ATOM 793 O O . PHE A 1 102 ? -5.885 -2.584 -9.575 1.00 98.50 102 PHE A O 1
ATOM 800 N N . LEU A 1 103 ? -7.019 -2.476 -7.629 1.00 98.06 103 LEU A N 1
ATOM 801 C CA . LEU A 1 103 ? -7.175 -1.035 -7.535 1.00 98.06 103 LEU A CA 1
ATOM 802 C C . LEU A 1 103 ? -6.354 -0.530 -6.346 1.00 98.06 103 LEU A C 1
ATOM 804 O O . LEU A 1 103 ? -6.598 -0.898 -5.197 1.00 98.06 103 LEU A O 1
ATOM 808 N N . SER A 1 104 ? -5.366 0.324 -6.622 1.00 97.50 104 SER A N 1
ATOM 809 C CA . SER A 1 104 ? -4.694 1.090 -5.570 1.00 97.50 104 SER A CA 1
ATOM 810 C C . SER A 1 104 ? -5.561 2.283 -5.185 1.00 97.50 104 SER A C 1
ATOM 812 O O . SER A 1 104 ? -6.034 3.013 -6.054 1.00 97.50 104 SER A O 1
ATOM 814 N N . LEU A 1 105 ? -5.726 2.512 -3.884 1.00 94.56 105 LEU A N 1
ATOM 815 C CA . LEU A 1 105 ? -6.422 3.684 -3.343 1.00 94.56 105 LEU A CA 1
ATOM 816 C C . LEU A 1 105 ? -5.443 4.812 -2.973 1.00 94.56 105 LEU A C 1
ATOM 818 O O . LEU A 1 105 ? -5.816 5.779 -2.307 1.00 94.56 105 LEU A O 1
ATOM 822 N N . GLY A 1 106 ? -4.187 4.689 -3.414 1.00 84.12 106 GLY A N 1
ATOM 823 C CA . GLY A 1 106 ? -3.101 5.585 -3.049 1.00 84.12 106 GLY A CA 1
ATOM 824 C C . GLY A 1 106 ? -2.549 5.299 -1.652 1.00 84.12 106 GLY A C 1
ATOM 825 O O . GLY A 1 106 ? -3.217 4.755 -0.767 1.00 84.12 106 GLY A O 1
ATOM 826 N N . GLY A 1 107 ? -1.279 5.656 -1.456 1.00 83.06 107 GLY A N 1
ATOM 827 C CA . GLY A 1 107 ? -0.578 5.417 -0.201 1.00 83.06 107 GLY A CA 1
ATOM 828 C C . GLY A 1 107 ? -0.536 3.931 0.150 1.00 83.06 107 GLY A C 1
ATOM 829 O O . GLY A 1 107 ? 0.163 3.156 -0.502 1.00 83.06 107 GLY A O 1
ATOM 830 N N . PHE A 1 108 ? -1.252 3.547 1.205 1.00 91.44 108 PHE A N 1
ATOM 831 C CA . PHE A 1 108 ? -1.118 2.247 1.866 1.00 91.44 108 PHE A CA 1
ATOM 832 C C . PHE A 1 108 ? -2.176 1.221 1.470 1.00 91.44 108 PHE A C 1
ATOM 834 O O . PHE A 1 108 ? -1.944 0.026 1.662 1.00 91.44 108 PHE A O 1
ATOM 841 N N . PHE A 1 109 ? -3.303 1.659 0.910 1.00 96.88 109 PHE A N 1
ATOM 842 C CA . PHE A 1 109 ? -4.494 0.835 0.721 1.00 96.88 109 PHE A CA 1
ATOM 843 C C . PHE A 1 109 ? -4.708 0.431 -0.737 1.00 96.88 109 PHE A C 1
ATOM 845 O O . PHE A 1 109 ? -4.407 1.182 -1.662 1.00 96.88 109 PHE A O 1
ATOM 852 N N . GLY A 1 110 ? -5.264 -0.759 -0.934 1.00 97.75 110 GLY A N 1
ATOM 853 C CA . GLY A 1 110 ? -5.715 -1.245 -2.233 1.00 97.75 110 GLY A CA 1
ATOM 854 C C . GLY A 1 110 ? -6.671 -2.417 -2.062 1.00 97.75 110 GLY A C 1
ATOM 855 O O . GLY A 1 110 ? -6.763 -2.981 -0.974 1.00 97.75 110 GLY A O 1
ATOM 856 N N . HIS A 1 111 ? -7.390 -2.782 -3.112 1.00 98.50 111 HIS A N 1
ATOM 857 C CA . HIS A 1 111 ? -8.278 -3.940 -3.099 1.00 98.50 111 HIS A CA 1
ATOM 858 C C . HIS A 1 111 ? -8.416 -4.544 -4.493 1.00 98.50 111 HIS A C 1
ATOM 860 O O . HIS A 1 111 ? -8.112 -3.906 -5.497 1.00 98.50 111 HIS A O 1
ATOM 866 N N . ASP A 1 112 ? -8.895 -5.776 -4.547 1.00 98.25 112 ASP A N 1
ATOM 867 C CA . ASP A 1 112 ? -9.490 -6.359 -5.746 1.00 98.25 112 ASP A CA 1
ATOM 868 C C . ASP A 1 112 ? -10.947 -6.748 -5.448 1.00 98.25 112 ASP A C 1
ATOM 870 O O . ASP A 1 112 ? -11.554 -6.231 -4.505 1.00 98.25 112 ASP A O 1
ATOM 874 N N . ALA A 1 113 ? -11.539 -7.613 -6.271 1.00 95.88 113 ALA A N 1
ATOM 875 C CA . ALA A 1 113 ? -12.919 -8.052 -6.094 1.00 95.88 113 ALA A CA 1
ATOM 876 C C . ALA A 1 113 ? -13.120 -8.958 -4.865 1.00 95.88 113 ALA A C 1
ATOM 878 O O . ALA A 1 113 ? -14.258 -9.158 -4.448 1.00 95.88 113 ALA A O 1
ATOM 879 N N . ARG A 1 114 ? -12.050 -9.535 -4.300 1.00 95.81 114 ARG A N 1
ATOM 880 C CA . ARG A 1 114 ? -12.130 -10.553 -3.239 1.00 95.81 114 ARG A CA 1
ATOM 881 C C . ARG A 1 114 ? -11.472 -10.139 -1.934 1.00 95.81 114 ARG A C 1
ATOM 883 O O . ARG A 1 114 ? -11.712 -10.775 -0.910 1.00 95.81 114 ARG A O 1
ATOM 890 N N . SER A 1 115 ? -10.565 -9.171 -1.948 1.00 97.81 115 SER A N 1
ATOM 891 C CA . SER A 1 115 ? -9.742 -8.871 -0.782 1.00 97.81 115 SER A CA 1
ATOM 892 C C . SER A 1 115 ? -9.362 -7.403 -0.689 1.00 97.81 115 SER A C 1
ATOM 894 O O . SER A 1 115 ? -9.051 -6.744 -1.679 1.00 97.81 115 SER A O 1
ATOM 896 N N . CYS A 1 116 ? -9.336 -6.916 0.550 1.00 98.38 116 CYS A N 1
ATOM 897 C CA . CYS A 1 116 ? -8.800 -5.609 0.909 1.00 98.38 116 CYS A CA 1
ATOM 898 C C . CYS A 1 116 ? -7.357 -5.759 1.385 1.00 98.38 116 CYS A C 1
ATOM 900 O O . CYS A 1 116 ? -7.010 -6.738 2.053 1.00 98.38 116 CYS A O 1
ATOM 902 N N . TYR A 1 117 ? -6.516 -4.774 1.091 1.00 98.38 117 TYR A N 1
ATOM 903 C CA . TYR A 1 117 ? -5.093 -4.796 1.401 1.00 98.38 117 TYR A CA 1
ATOM 904 C C . TYR A 1 117 ? -4.635 -3.492 2.044 1.00 98.38 117 TYR A C 1
ATOM 906 O O . TYR A 1 117 ? -5.064 -2.396 1.682 1.00 98.38 117 TYR A O 1
ATOM 914 N N . SER A 1 118 ? -3.687 -3.622 2.967 1.00 97.19 118 SER A N 1
ATOM 915 C CA . SER A 1 118 ? -2.900 -2.516 3.494 1.00 97.19 118 SER A CA 1
ATOM 916 C C . SER A 1 118 ? -1.445 -2.942 3.601 1.00 97.19 118 SER A C 1
ATOM 918 O O . SER A 1 118 ? -1.148 -4.061 4.021 1.00 97.19 118 SER A O 1
ATOM 920 N N . HIS A 1 119 ? -0.523 -2.068 3.210 1.00 94.19 119 HIS A N 1
ATOM 921 C CA . HIS A 1 119 ? 0.914 -2.352 3.204 1.00 94.19 119 HIS A CA 1
ATOM 922 C C . HIS A 1 119 ? 1.295 -3.637 2.441 1.00 94.19 119 HIS A C 1
ATOM 924 O O . HIS A 1 119 ? 2.171 -4.399 2.862 1.00 94.19 119 HIS A O 1
ATOM 930 N N . GLY A 1 120 ? 0.588 -3.928 1.344 1.00 95.81 120 GLY A N 1
ATOM 931 C CA . GLY A 1 120 ? 0.780 -5.156 0.572 1.00 95.81 120 GLY A CA 1
ATOM 932 C C . GLY A 1 120 ? 0.376 -6.444 1.301 1.00 95.81 120 GLY A C 1
ATOM 933 O O . GLY A 1 120 ? 0.770 -7.531 0.877 1.00 95.81 120 GLY A O 1
ATOM 934 N N . ARG A 1 121 ? -0.392 -6.348 2.393 1.00 97.25 121 ARG A N 1
ATOM 935 C CA . ARG A 1 121 ? -0.889 -7.483 3.181 1.00 97.25 121 ARG A CA 1
ATOM 936 C C . ARG A 1 121 ? -2.420 -7.502 3.195 1.00 97.25 121 ARG A C 1
ATOM 938 O O . ARG A 1 121 ? -3.021 -6.436 3.300 1.00 97.25 121 ARG A O 1
ATOM 945 N N . PRO A 1 122 ? -3.055 -8.684 3.112 1.00 97.50 122 PRO A N 1
ATOM 946 C CA . PRO A 1 122 ? -4.510 -8.789 3.133 1.00 97.50 122 PRO A CA 1
ATOM 947 C C . PRO A 1 122 ? -5.082 -8.478 4.523 1.00 97.50 122 PRO A C 1
ATOM 949 O O . PRO A 1 122 ? -4.559 -8.952 5.537 1.00 97.50 122 PRO A O 1
ATOM 952 N N . LEU A 1 123 ? -6.192 -7.742 4.558 1.00 97.75 123 LEU A N 1
ATOM 953 C CA . LEU A 1 123 ? -7.033 -7.546 5.739 1.00 97.75 123 LEU A CA 1
ATOM 954 C C . LEU A 1 123 ? -7.920 -8.782 5.890 1.00 97.75 123 LEU A C 1
ATOM 956 O O . LEU A 1 123 ? -8.955 -8.920 5.240 1.00 97.75 123 LEU A O 1
ATOM 960 N N . ARG A 1 124 ? -7.495 -9.731 6.726 1.00 96.31 124 ARG A N 1
ATOM 961 C CA . ARG A 1 124 ? -8.236 -10.986 6.911 1.00 96.31 124 ARG A CA 1
ATOM 962 C C . ARG A 1 124 ? -9.645 -10.710 7.445 1.00 96.31 124 ARG A C 1
ATOM 964 O O . ARG A 1 124 ? -9.796 -10.061 8.481 1.00 96.31 124 ARG A O 1
ATOM 971 N N . GLY A 1 125 ? -10.650 -11.248 6.758 1.00 95.62 125 GLY A N 1
ATOM 972 C CA . GLY A 1 125 ? -12.062 -11.104 7.120 1.00 95.62 125 GLY A CA 1
ATOM 973 C C . GLY A 1 125 ? -12.711 -9.789 6.687 1.00 95.62 125 GLY A C 1
ATOM 974 O O . GLY A 1 125 ? -13.858 -9.578 7.061 1.00 95.62 125 GLY A O 1
ATOM 975 N N . ALA A 1 126 ? -12.003 -8.934 5.941 1.00 97.88 126 ALA A N 1
ATOM 976 C CA . ALA A 1 126 ? -12.603 -7.760 5.319 1.00 97.88 126 ALA A CA 1
ATOM 977 C C . ALA A 1 126 ? -13.237 -8.135 3.972 1.00 97.88 126 ALA A C 1
ATOM 979 O O . ALA A 1 126 ? -12.618 -8.841 3.172 1.00 97.88 126 ALA A O 1
ATOM 980 N N . ASP A 1 127 ? -14.439 -7.630 3.730 1.00 97.44 127 ASP A N 1
ATOM 981 C CA . ASP A 1 127 ? -15.177 -7.716 2.476 1.00 97.44 127 ASP A CA 1
ATOM 982 C C . ASP A 1 127 ? -15.014 -6.397 1.694 1.00 97.44 127 ASP A C 1
ATOM 984 O O . ASP A 1 127 ? -15.381 -5.335 2.203 1.00 97.44 127 ASP A O 1
ATOM 988 N N . PRO A 1 128 ? -14.475 -6.418 0.460 1.00 97.19 128 PRO A N 1
ATOM 989 C CA . PRO A 1 128 ? -14.405 -5.223 -0.382 1.00 97.19 128 PRO A CA 1
ATOM 990 C C . PRO A 1 128 ? -15.749 -4.515 -0.603 1.00 97.19 128 PRO A C 1
ATOM 992 O O . PRO A 1 128 ? -15.752 -3.316 -0.867 1.00 97.19 128 PRO A O 1
ATOM 995 N N . GLY A 1 129 ? -16.876 -5.227 -0.504 1.00 97.12 129 GLY A N 1
ATOM 996 C CA . GLY A 1 129 ? -18.216 -4.680 -0.709 1.00 97.12 129 GLY A CA 1
ATOM 997 C C . GLY A 1 129 ? -18.692 -3.724 0.389 1.00 97.12 129 GLY A C 1
ATOM 998 O O . GLY A 1 129 ? -19.537 -2.874 0.114 1.00 97.12 129 GLY A O 1
ATOM 999 N N . ASP A 1 130 ? -18.149 -3.825 1.605 1.00 97.31 130 ASP A N 1
ATOM 1000 C CA . ASP A 1 130 ? -18.495 -2.949 2.735 1.00 97.31 130 ASP A CA 1
ATOM 1001 C C . ASP A 1 130 ? -17.284 -2.219 3.345 1.00 97.31 130 ASP A C 1
ATOM 1003 O O . ASP A 1 130 ? -17.409 -1.498 4.343 1.00 97.31 130 ASP A O 1
ATOM 1007 N N . TRP A 1 131 ? -16.103 -2.390 2.746 1.00 98.06 131 TRP A N 1
ATOM 1008 C CA . TRP A 1 131 ? -14.872 -1.816 3.258 1.00 98.06 131 TRP A CA 1
ATOM 1009 C C . TRP A 1 131 ? -14.868 -0.292 3.157 1.00 98.06 131 TRP A C 1
ATOM 1011 O O . TRP A 1 131 ? -15.041 0.302 2.093 1.00 98.06 131 TRP A O 1
ATOM 1021 N N . ARG A 1 132 ? -14.603 0.357 4.290 1.00 96.88 132 ARG A N 1
ATOM 1022 C CA . ARG A 1 132 ? -14.564 1.812 4.414 1.00 96.88 132 ARG A CA 1
ATOM 1023 C C . ARG A 1 132 ? -13.265 2.248 5.065 1.00 96.88 132 ARG A C 1
ATOM 1025 O O . ARG A 1 132 ? -12.952 1.841 6.180 1.00 96.88 132 ARG A O 1
ATOM 1032 N N . ILE A 1 133 ? -12.533 3.140 4.408 1.00 96.94 133 ILE A N 1
ATOM 1033 C CA . ILE A 1 133 ? -11.402 3.821 5.038 1.00 96.94 133 ILE A CA 1
ATOM 1034 C C . ILE A 1 133 ? -11.955 4.874 6.004 1.00 96.94 133 ILE A C 1
ATOM 1036 O O . ILE A 1 133 ? -12.743 5.729 5.606 1.00 96.94 133 ILE A O 1
ATOM 1040 N N . VAL A 1 134 ? -11.556 4.794 7.274 1.00 96.81 134 VAL A N 1
ATOM 1041 C CA . VAL A 1 134 ? -11.927 5.770 8.309 1.00 96.81 134 VAL A CA 1
ATOM 1042 C C . VAL A 1 134 ? -10.986 6.963 8.242 1.00 96.81 134 VAL A C 1
ATOM 1044 O O . VAL A 1 134 ? -11.437 8.101 8.208 1.00 96.81 134 VAL A O 1
ATOM 1047 N N . ASP A 1 135 ? -9.682 6.698 8.185 1.00 94.81 135 ASP A N 1
ATOM 1048 C CA . ASP A 1 135 ? -8.656 7.731 8.109 1.00 94.81 135 ASP A CA 1
ATOM 1049 C C . ASP A 1 135 ? -7.418 7.166 7.406 1.00 94.81 135 ASP A C 1
ATOM 1051 O O . ASP A 1 135 ? -6.795 6.212 7.879 1.00 94.81 135 ASP A O 1
ATOM 1055 N N . GLN A 1 136 ? -7.066 7.740 6.251 1.00 90.94 136 GLN A N 1
ATOM 1056 C CA . GLN A 1 136 ? -5.905 7.294 5.479 1.00 90.94 136 GLN A CA 1
ATOM 1057 C C . GLN A 1 136 ? -4.578 7.610 6.170 1.00 90.94 136 GLN A C 1
ATOM 1059 O O . GLN A 1 136 ? -3.642 6.821 6.044 1.00 90.94 136 GLN A O 1
ATOM 1064 N N . ARG A 1 137 ? -4.478 8.744 6.875 1.00 88.75 137 ARG A N 1
ATOM 1065 C CA . ARG A 1 137 ? -3.233 9.181 7.520 1.00 88.75 137 ARG A CA 1
ATOM 1066 C C . ARG A 1 137 ? -2.946 8.333 8.750 1.00 88.75 137 ARG A C 1
ATOM 1068 O O . ARG A 1 137 ? -1.808 7.934 8.961 1.00 88.75 137 ARG A O 1
ATOM 1075 N N . MET A 1 138 ? -3.988 8.023 9.514 1.00 93.00 138 MET A N 1
ATOM 1076 C CA . MET A 1 138 ? -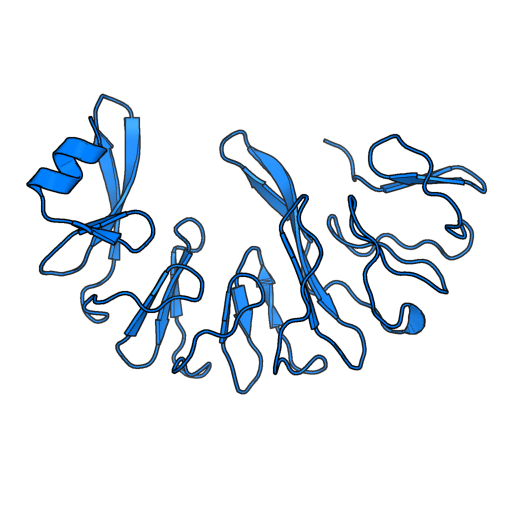3.901 7.158 10.689 1.00 93.00 138 MET A CA 1
ATOM 1077 C C . MET A 1 138 ? -4.048 5.665 10.373 1.00 93.00 138 MET A C 1
ATOM 1079 O O . MET A 1 138 ? -4.049 4.848 11.286 1.00 93.00 138 MET A O 1
ATOM 1083 N N . LEU A 1 139 ? -4.191 5.296 9.096 1.00 95.25 139 LEU A N 1
ATOM 1084 C CA . LEU A 1 139 ? -4.258 3.907 8.635 1.00 95.25 139 LEU A CA 1
ATOM 1085 C C . LEU A 1 139 ? -5.437 3.098 9.200 1.00 95.25 139 LEU A C 1
ATOM 1087 O O . LEU A 1 139 ? -5.337 1.873 9.298 1.00 95.25 139 LEU A O 1
ATOM 1091 N N . TYR A 1 140 ? -6.559 3.739 9.532 1.00 97.69 140 TYR A N 1
ATOM 1092 C CA . TYR A 1 140 ? -7.741 3.039 10.035 1.00 97.69 140 TYR A CA 1
ATOM 1093 C C . TYR A 1 140 ? -8.777 2.775 8.944 1.00 97.69 140 TYR A C 1
ATOM 1095 O O . TYR A 1 140 ? -9.074 3.631 8.109 1.00 97.69 140 TYR A O 1
ATOM 1103 N N . SER A 1 141 ? -9.377 1.587 8.983 1.00 97.94 141 SER A N 1
ATOM 1104 C CA . SER A 1 141 ? -10.500 1.204 8.122 1.00 97.94 141 SER A CA 1
ATOM 1105 C C . SER A 1 141 ? -11.445 0.231 8.828 1.00 97.94 141 SER A C 1
ATOM 1107 O O . SER A 1 141 ? -11.081 -0.356 9.847 1.00 97.94 141 SER A O 1
ATOM 1109 N N . THR A 1 142 ? -12.654 0.059 8.301 1.00 98.25 142 THR A N 1
ATOM 1110 C CA . THR A 1 142 ? -13.679 -0.846 8.837 1.00 98.25 142 THR A CA 1
ATOM 1111 C C . THR A 1 142 ? -14.269 -1.736 7.757 1.00 98.25 142 THR A C 1
ATOM 1113 O O . THR A 1 142 ? -14.424 -1.284 6.627 1.00 98.25 142 THR A O 1
ATOM 1116 N N . SER A 1 143 ? -14.636 -2.966 8.109 1.00 98.12 143 SER A N 1
ATOM 1117 C CA . SER A 1 143 ? -15.398 -3.899 7.261 1.00 98.12 143 SER A CA 1
ATOM 1118 C C . SER A 1 143 ? -16.036 -4.977 8.142 1.00 98.12 143 SER A C 1
ATOM 1120 O O . SER A 1 143 ? -15.411 -5.405 9.116 1.00 98.12 143 SER A O 1
ATOM 1122 N N . GLY A 1 144 ? -17.276 -5.385 7.863 1.00 94.31 144 GLY A N 1
ATOM 1123 C CA . GLY A 1 144 ? -17.960 -6.474 8.567 1.00 94.31 144 GLY A CA 1
ATOM 1124 C C . GLY A 1 144 ? -18.030 -6.313 10.091 1.00 94.31 144 GLY A C 1
ATOM 1125 O O . GLY A 1 144 ? -17.857 -7.288 10.822 1.00 94.31 144 GLY A O 1
ATOM 1126 N N . GLY A 1 145 ? -18.186 -5.081 10.590 1.00 95.44 145 GLY A N 1
ATOM 1127 C CA . GLY A 1 145 ? -18.181 -4.776 12.030 1.00 95.44 145 GLY A CA 1
ATOM 1128 C C . GLY A 1 145 ? -16.803 -4.841 12.705 1.00 95.44 145 GLY A C 1
ATOM 1129 O O . GLY A 1 145 ? -16.715 -4.768 13.927 1.00 95.44 145 GLY A O 1
ATOM 1130 N N . ARG A 1 146 ? -15.716 -4.972 11.937 1.00 97.88 146 ARG A N 1
ATOM 1131 C CA . ARG A 1 146 ? -14.333 -4.964 12.436 1.00 97.88 146 ARG A CA 1
ATOM 1132 C C . ARG A 1 146 ? -13.669 -3.625 12.166 1.00 97.88 146 ARG A C 1
ATOM 1134 O O . ARG A 1 146 ? -13.914 -3.004 11.133 1.00 97.88 146 ARG A O 1
ATOM 1141 N N . VAL A 1 147 ? -12.757 -3.244 13.054 1.00 98.44 147 VAL A N 1
ATOM 1142 C CA . VAL A 1 147 ? -11.801 -2.155 12.841 1.00 98.44 147 VAL A CA 1
ATOM 1143 C C . VAL A 1 147 ? -10.436 -2.745 12.508 1.00 98.44 147 VAL A C 1
ATOM 1145 O O . VAL A 1 147 ? -10.000 -3.723 13.118 1.00 98.44 147 VAL A O 1
ATOM 1148 N N . TYR A 1 148 ? -9.748 -2.132 11.554 1.00 98.38 148 TYR A N 1
ATOM 1149 C CA . TYR A 1 148 ? -8.387 -2.468 11.166 1.00 98.38 148 TYR A CA 1
ATOM 1150 C C . TYR A 1 148 ? -7.479 -1.254 11.335 1.00 98.38 148 TYR A C 1
ATOM 1152 O O . TYR A 1 148 ? -7.828 -0.166 10.883 1.00 98.38 148 TYR A O 1
ATOM 1160 N N . HIS A 1 149 ? -6.300 -1.466 11.921 1.00 97.88 149 HIS A N 1
ATOM 1161 C CA . HIS A 1 149 ? -5.162 -0.552 11.838 1.00 97.88 149 HIS A CA 1
ATOM 1162 C C . HIS A 1 149 ? -4.122 -1.156 10.891 1.00 97.88 149 HIS A C 1
ATOM 1164 O O . HIS A 1 149 ? -3.615 -2.263 11.118 1.00 97.88 149 HIS A O 1
ATOM 1170 N N . ALA A 1 150 ? -3.833 -0.453 9.798 1.00 96.06 150 ALA A N 1
ATOM 1171 C CA . ALA A 1 150 ? -3.153 -1.005 8.635 1.00 96.06 150 ALA A CA 1
ATOM 1172 C C . ALA A 1 150 ? -3.835 -2.311 8.164 1.00 96.06 150 ALA A C 1
ATOM 1174 O O . ALA A 1 150 ? -4.983 -2.283 7.730 1.00 96.06 150 ALA A O 1
ATOM 1175 N N . TRP A 1 151 ? -3.152 -3.460 8.234 1.00 96.56 151 TRP A N 1
ATOM 1176 C CA . TRP A 1 151 ? -3.724 -4.772 7.881 1.00 96.56 151 TRP A CA 1
ATOM 1177 C C . TRP A 1 151 ? -4.184 -5.591 9.096 1.00 96.56 151 TRP A C 1
ATOM 1179 O O . TRP A 1 151 ? -4.659 -6.718 8.937 1.00 96.56 151 TRP A O 1
ATOM 1189 N N . ARG A 1 152 ? -3.981 -5.083 10.319 1.00 97.69 152 ARG A N 1
ATOM 1190 C CA . ARG A 1 152 ? -4.234 -5.830 11.556 1.00 97.69 152 ARG A CA 1
ATOM 1191 C C . ARG A 1 152 ? -5.620 -5.491 12.104 1.00 97.69 152 ARG A C 1
ATOM 1193 O O . ARG A 1 152 ? -5.933 -4.306 12.192 1.00 97.69 152 ARG A O 1
ATOM 1200 N N . PRO A 1 153 ? -6.428 -6.483 12.511 1.00 97.19 153 PRO A N 1
ATOM 1201 C CA . PRO A 1 153 ? -7.649 -6.204 13.253 1.00 97.19 153 PRO A CA 1
ATOM 1202 C C . PRO A 1 153 ? -7.310 -5.598 14.622 1.00 97.19 153 PRO A C 1
ATOM 1204 O O . PRO A 1 153 ? -6.319 -5.984 15.246 1.00 97.19 153 PRO A O 1
ATOM 1207 N N . VAL A 1 154 ? -8.148 -4.674 15.078 1.00 96.94 154 VAL A N 1
ATOM 1208 C CA . VAL A 1 154 ? -8.069 -4.015 16.388 1.00 96.94 154 VAL A CA 1
ATOM 1209 C C . VAL A 1 154 ? -9.339 -4.363 17.172 1.00 96.94 154 VAL A C 1
ATOM 1211 O O . VAL A 1 154 ? -10.418 -4.372 16.574 1.00 96.94 154 VAL A O 1
ATOM 1214 N N . PRO A 1 155 ? -9.250 -4.675 18.480 1.00 95.62 155 PRO A N 1
ATOM 1215 C CA . PRO A 1 155 ? -10.415 -4.991 19.305 1.00 95.62 155 PRO A CA 1
ATOM 1216 C C . PRO A 1 155 ? -11.186 -3.712 19.672 1.00 95.62 155 PRO A C 1
ATOM 1218 O O . PRO A 1 155 ? -11.122 -3.261 20.812 1.00 95.62 155 PRO A O 1
ATOM 1221 N N . ALA A 1 156 ? -11.873 -3.134 18.686 1.00 97.19 156 ALA A N 1
ATOM 1222 C CA . ALA A 1 156 ? -12.638 -1.899 18.799 1.00 97.19 156 ALA A CA 1
ATOM 1223 C C . ALA A 1 156 ? -14.057 -2.062 18.249 1.00 97.19 156 ALA A C 1
ATOM 1225 O O . ALA A 1 156 ? -14.284 -2.858 17.332 1.00 97.19 156 ALA A O 1
ATOM 1226 N N . ASP A 1 157 ? -14.993 -1.276 18.776 1.00 97.06 157 ASP A N 1
ATOM 1227 C CA . ASP A 1 157 ? -16.356 -1.220 18.249 1.00 97.06 157 ASP A CA 1
ATOM 1228 C C . ASP A 1 157 ? -16.409 -0.384 16.962 1.00 97.06 157 ASP A C 1
ATOM 1230 O O . ASP A 1 157 ? -16.331 0.845 16.986 1.00 97.06 157 ASP A O 1
ATOM 1234 N N . ALA A 1 158 ? -16.581 -1.057 15.822 1.00 96.88 158 ALA A N 1
ATOM 1235 C CA . ALA A 1 158 ? -16.641 -0.411 14.515 1.00 96.88 158 ALA A CA 1
ATOM 1236 C C . ALA A 1 158 ? -17.826 0.555 14.347 1.00 96.88 158 ALA A C 1
ATOM 1238 O O . ALA A 1 158 ? -17.735 1.456 13.512 1.00 96.88 158 ALA A O 1
ATOM 1239 N N . ALA A 1 159 ? -18.916 0.393 15.109 1.00 96.31 159 ALA A N 1
ATOM 1240 C CA . ALA A 1 159 ? -20.092 1.257 15.007 1.00 96.31 159 ALA A CA 1
ATOM 1241 C C . ALA A 1 159 ? -19.836 2.658 15.579 1.00 96.31 159 ALA A C 1
ATOM 1243 O O . ALA A 1 159 ? -20.406 3.636 15.097 1.00 96.31 159 ALA A O 1
ATOM 1244 N N . THR A 1 160 ? -18.961 2.760 16.581 1.00 97.19 160 THR A N 1
ATOM 1245 C CA . THR A 1 160 ? -18.628 4.021 17.260 1.00 97.19 160 THR A CA 1
ATOM 1246 C C . THR A 1 160 ? -17.205 4.507 16.967 1.00 97.19 160 THR A C 1
ATOM 1248 O O . THR A 1 160 ? -16.803 5.567 17.451 1.00 97.19 160 THR A O 1
ATOM 1251 N N . PHE A 1 161 ? -16.444 3.769 16.149 1.00 98.12 161 PHE A N 1
ATOM 1252 C CA . PHE A 1 161 ? -15.048 4.076 15.858 1.00 98.12 161 PHE A CA 1
ATOM 1253 C C . PHE A 1 161 ? -14.868 5.360 15.036 1.00 98.12 161 PHE A C 1
ATOM 1255 O O . PHE A 1 161 ? -15.385 5.487 13.921 1.00 98.12 161 PHE A O 1
ATOM 1262 N N . THR A 1 162 ? -14.054 6.284 15.544 1.00 97.50 162 THR A N 1
ATOM 1263 C CA . THR A 1 162 ? -13.704 7.541 14.868 1.00 97.50 162 THR A CA 1
ATOM 1264 C C . THR A 1 162 ? -12.272 7.969 15.177 1.00 97.50 162 THR A C 1
ATOM 1266 O O . THR A 1 162 ? -11.696 7.590 16.198 1.00 97.50 162 THR A O 1
ATOM 1269 N N . THR A 1 163 ? -11.698 8.807 14.314 1.00 97.06 163 THR A N 1
ATOM 1270 C CA . THR A 1 163 ? -10.472 9.557 14.609 1.00 97.06 163 THR A CA 1
ATOM 1271 C C . THR A 1 163 ? -10.813 10.954 15.120 1.00 97.06 163 THR A C 1
ATOM 1273 O O . THR A 1 163 ? -11.882 11.498 14.833 1.00 97.06 163 THR A O 1
ATOM 1276 N N . LEU A 1 164 ? -9.927 11.524 15.934 1.00 94.38 164 LEU A N 1
ATOM 1277 C CA . LEU A 1 164 ? -9.999 12.910 16.379 1.00 94.38 164 LEU A CA 1
ATOM 1278 C C . LEU A 1 164 ? -8.600 13.499 16.573 1.00 94.38 164 LEU A C 1
ATOM 1280 O O . LEU A 1 164 ? -7.620 12.790 16.806 1.00 94.38 164 LEU A O 1
ATOM 1284 N N . THR A 1 165 ? -8.526 14.824 16.520 1.00 92.25 165 THR A N 1
ATOM 1285 C CA . THR A 1 165 ? -7.318 15.571 16.869 1.00 92.25 165 THR A CA 1
ATOM 1286 C C . THR A 1 165 ? -7.468 16.123 18.280 1.00 92.25 165 THR A C 1
ATOM 1288 O O . THR A 1 165 ? -8.417 16.850 18.563 1.00 92.25 165 THR A O 1
ATOM 1291 N N . VAL A 1 166 ? -6.520 15.804 19.157 1.00 89.25 166 VAL A N 1
ATOM 1292 C CA . VAL A 1 166 ? -6.416 16.359 20.512 1.00 89.25 166 VAL A CA 1
ATOM 1293 C C . VAL A 1 166 ? -5.203 17.275 20.616 1.00 89.25 166 VAL A C 1
ATOM 1295 O O . VAL A 1 166 ? -4.204 17.092 19.918 1.00 89.25 166 VAL A O 1
ATOM 1298 N N . THR A 1 167 ? -5.269 18.254 21.512 1.00 89.81 167 THR A N 1
ATOM 1299 C CA . THR A 1 167 ? -4.117 19.089 21.860 1.00 89.81 167 THR A CA 1
ATOM 1300 C C . THR A 1 167 ? -3.479 18.540 23.127 1.00 89.81 167 THR A C 1
ATOM 1302 O O . THR A 1 167 ? -4.144 18.446 24.154 1.00 89.81 167 THR A O 1
ATOM 1305 N N . SER A 1 168 ? -2.188 18.213 23.073 1.00 87.44 168 SER A N 1
ATOM 1306 C CA . SER A 1 168 ? -1.404 17.820 24.248 1.00 87.44 168 SER A CA 1
ATOM 1307 C C . SER A 1 168 ? -0.038 18.492 24.235 1.00 87.44 168 SER A C 1
ATOM 1309 O O . SER A 1 168 ? 0.611 18.552 23.190 1.00 87.44 168 SER A O 1
ATOM 1311 N N . ALA A 1 169 ? 0.381 19.042 25.379 1.00 86.25 169 ALA A N 1
ATOM 1312 C CA . ALA A 1 169 ? 1.634 19.793 25.531 1.00 86.25 169 ALA A CA 1
ATOM 1313 C C . ALA A 1 169 ? 1.859 20.856 24.424 1.00 86.25 169 ALA A C 1
ATOM 1315 O O . ALA A 1 169 ? 2.958 21.013 23.894 1.00 86.25 169 ALA A O 1
ATOM 1316 N N . GLY A 1 170 ? 0.790 21.560 24.022 1.00 87.31 170 GLY A N 1
ATOM 1317 C CA . GLY A 1 170 ? 0.836 22.586 22.970 1.00 87.31 170 GLY A CA 1
ATOM 1318 C C . GLY A 1 170 ? 1.006 22.050 21.542 1.00 87.31 170 GLY A C 1
ATOM 1319 O O . GLY A 1 170 ? 1.242 22.830 20.623 1.00 87.31 170 GLY A O 1
ATOM 1320 N N . ARG A 1 171 ? 0.893 20.734 21.330 1.00 87.19 171 ARG A N 1
ATOM 1321 C CA . ARG A 1 171 ? 1.003 20.089 20.017 1.00 87.19 171 ARG A CA 1
ATOM 1322 C C . ARG A 1 171 ? -0.288 19.361 19.663 1.00 87.19 171 ARG A C 1
ATOM 1324 O O . ARG A 1 171 ? -0.917 18.738 20.516 1.00 87.19 171 ARG A O 1
ATOM 1331 N N . LEU A 1 172 ? -0.651 19.400 18.384 1.00 88.12 172 LEU A N 1
ATOM 1332 C CA . LEU A 1 172 ? -1.734 18.576 17.857 1.00 88.12 172 LEU A CA 1
ATOM 1333 C C . LEU A 1 172 ? -1.287 17.109 17.797 1.00 88.12 172 LEU A C 1
ATOM 1335 O O . LEU A 1 172 ? -0.137 16.793 17.462 1.00 88.12 172 LEU A O 1
ATOM 1339 N N . ARG A 1 173 ? -2.201 16.216 18.163 1.00 89.19 173 ARG A N 1
ATOM 1340 C CA . ARG A 1 173 ? -2.017 14.766 18.209 1.00 89.19 173 ARG A CA 1
ATOM 1341 C C . ARG A 1 173 ? -3.245 14.114 17.604 1.00 89.19 173 ARG A C 1
ATOM 1343 O O . ARG A 1 173 ? -4.361 14.458 17.977 1.00 89.19 173 ARG A O 1
ATOM 1350 N N . GLN A 1 174 ? -3.046 13.190 16.676 1.00 91.81 174 GLN A N 1
ATOM 1351 C CA . GLN A 1 174 ? -4.145 12.397 16.144 1.00 91.81 174 GLN A CA 1
ATOM 1352 C C . GLN A 1 174 ? -4.310 11.133 16.985 1.00 91.81 174 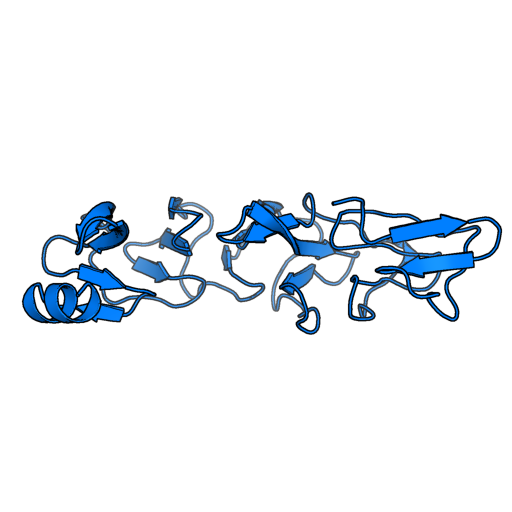GLN A C 1
ATOM 1354 O O . GLN A 1 174 ? -3.328 10.462 17.299 1.00 91.81 174 GLN A O 1
ATOM 1359 N N . VAL A 1 175 ? -5.545 10.832 17.369 1.00 94.69 175 VAL A N 1
ATOM 1360 C CA . VAL A 1 175 ? -5.905 9.687 18.210 1.00 94.69 175 VAL A CA 1
ATOM 1361 C C . VAL A 1 175 ? -7.174 9.066 17.636 1.00 94.69 175 VAL A C 1
ATOM 1363 O O . VAL A 1 175 ? -8.028 9.780 17.111 1.00 94.69 175 VAL A O 1
ATOM 1366 N N . ALA A 1 176 ? -7.316 7.747 17.724 1.00 97.50 176 ALA A N 1
ATOM 1367 C CA . ALA A 1 176 ? -8.580 7.087 17.413 1.00 97.50 176 ALA A CA 1
ATOM 1368 C C . ALA A 1 176 ? -9.312 6.680 18.694 1.00 97.50 176 ALA A C 1
ATOM 1370 O O . ALA A 1 176 ? -8.702 6.563 19.755 1.00 97.50 176 ALA A O 1
ATOM 1371 N N . ARG A 1 177 ? -10.626 6.490 18.625 1.00 97.25 177 ARG A N 1
ATOM 1372 C CA . ARG A 1 177 ? -11.440 6.044 19.759 1.00 97.25 177 ARG A CA 1
ATOM 1373 C C . ARG A 1 177 ? -12.655 5.262 19.296 1.00 97.25 177 ARG A C 1
ATOM 1375 O O . ARG A 1 177 ? -13.099 5.438 18.165 1.00 97.25 177 ARG A O 1
ATOM 1382 N N . ASP A 1 178 ? -13.233 4.509 20.214 1.00 97.19 178 ASP A N 1
ATOM 1383 C CA . ASP A 1 178 ? -14.629 4.081 20.162 1.00 97.19 178 ASP A CA 1
ATOM 1384 C C . ASP A 1 178 ? -15.392 4.650 21.378 1.00 97.19 178 ASP A C 1
ATOM 1386 O O . ASP A 1 178 ? -14.963 5.638 22.002 1.00 97.19 178 ASP A O 1
ATOM 1390 N N . ALA A 1 179 ? -16.559 4.085 21.690 1.00 95.31 179 ALA A N 1
ATOM 1391 C CA . ALA A 1 179 ? -17.342 4.475 22.859 1.00 95.31 179 ALA A CA 1
ATOM 1392 C C . ALA A 1 179 ? -16.628 4.209 24.199 1.00 95.31 179 ALA A C 1
ATOM 1394 O O . ALA A 1 179 ? -16.863 4.949 25.154 1.00 95.31 179 ALA A O 1
ATOM 1395 N N . GLU A 1 180 ? -15.752 3.205 24.275 1.00 93.88 180 GLU A N 1
ATOM 1396 C CA . GLU A 1 180 ? -15.155 2.730 25.528 1.00 93.88 180 GLU A CA 1
ATOM 1397 C C . GLU A 1 180 ? -13.727 3.231 25.758 1.00 93.88 180 GLU A C 1
ATOM 1399 O O . GLU A 1 180 ? -13.340 3.479 26.901 1.00 93.88 180 GLU A O 1
ATOM 1404 N N . ARG A 1 181 ? -12.911 3.326 24.702 1.00 95.12 181 ARG A N 1
ATOM 1405 C CA . ARG A 1 181 ? -11.459 3.506 24.837 1.00 95.12 181 ARG A CA 1
ATOM 1406 C C . ARG A 1 181 ? -10.826 4.276 23.679 1.00 95.12 181 ARG A C 1
ATOM 1408 O O . ARG A 1 181 ? -11.446 4.526 22.644 1.00 95.12 181 ARG A O 1
ATOM 1415 N N . PHE A 1 182 ? -9.564 4.651 23.868 1.00 96.75 182 PHE A N 1
ATOM 1416 C CA . PHE A 1 182 ? -8.728 5.308 22.864 1.00 96.75 182 PHE A CA 1
ATOM 1417 C C . PHE A 1 182 ? -7.763 4.325 22.208 1.00 96.75 182 PHE A C 1
ATOM 1419 O O . PHE A 1 182 ? -7.529 3.236 22.722 1.00 96.75 182 PHE A O 1
ATOM 1426 N N . TYR A 1 183 ? -7.179 4.727 21.081 1.00 96.75 183 TYR A N 1
ATOM 1427 C CA . TYR A 1 183 ? -6.232 3.929 20.320 1.00 96.75 183 TYR A CA 1
ATOM 1428 C C . TYR A 1 183 ? -5.104 4.788 19.749 1.00 96.75 183 TYR A C 1
ATOM 1430 O O . TYR A 1 183 ? -5.345 5.820 19.112 1.00 96.75 183 TYR A O 1
ATOM 1438 N N . LEU A 1 184 ? -3.870 4.314 19.921 1.00 94.19 184 LEU A N 1
ATOM 1439 C CA . LEU A 1 184 ? -2.673 4.834 19.254 1.00 94.19 184 LEU A CA 1
ATOM 1440 C C . LEU A 1 184 ? -1.979 3.684 18.529 1.00 94.19 184 LEU A C 1
ATOM 1442 O O . LEU A 1 184 ? -1.685 2.666 19.146 1.00 94.19 184 LEU A O 1
ATOM 1446 N N . ASP A 1 185 ? -1.752 3.831 17.224 1.00 92.31 185 ASP A N 1
ATOM 1447 C CA . ASP A 1 185 ? -1.140 2.806 16.363 1.00 92.31 185 ASP A CA 1
ATOM 1448 C C . ASP A 1 185 ? -1.816 1.417 16.438 1.00 92.31 185 ASP A C 1
ATOM 1450 O O . ASP A 1 185 ? -1.188 0.363 16.271 1.00 92.31 185 ASP A O 1
ATOM 1454 N N . GLY A 1 186 ? -3.133 1.418 16.666 1.00 94.69 186 GLY A N 1
ATOM 1455 C CA . GLY A 1 186 ? -3.968 0.232 16.843 1.00 94.69 186 GLY A CA 1
ATOM 1456 C C . GLY A 1 186 ? -3.937 -0.370 18.250 1.00 94.69 186 GLY A C 1
ATOM 1457 O O . GLY A 1 186 ? -4.605 -1.373 18.476 1.00 94.69 186 GLY A O 1
ATOM 1458 N N . GLU A 1 187 ? -3.195 0.219 19.189 1.00 95.31 187 GLU A N 1
ATOM 1459 C CA . GLU A 1 187 ? -3.117 -0.248 20.574 1.00 95.31 187 GLU A CA 1
ATOM 1460 C C . GLU A 1 187 ? -4.214 0.404 21.429 1.00 95.31 187 GLU A C 1
ATOM 1462 O O . GLU A 1 187 ? -4.258 1.637 21.473 1.00 95.31 187 GLU A O 1
ATOM 1467 N N . PRO A 1 188 ? -5.077 -0.376 22.113 1.00 95.75 188 PRO A N 1
ATOM 1468 C CA . PRO A 1 188 ? -6.123 0.153 22.986 1.00 95.75 188 PRO A CA 1
ATOM 1469 C C . PRO A 1 188 ? -5.540 0.808 24.244 1.00 95.75 188 PRO A C 1
ATOM 1471 O O . PRO A 1 188 ? -4.570 0.316 24.819 1.00 95.75 188 PRO A O 1
ATOM 1474 N N . LEU A 1 189 ? -6.162 1.900 24.689 1.00 96.00 189 LEU A N 1
ATOM 1475 C CA . LEU A 1 189 ? -5.732 2.718 25.820 1.00 96.00 189 LEU A CA 1
ATOM 1476 C C . LEU A 1 189 ? -6.922 3.221 26.631 1.00 96.00 189 LEU A C 1
ATOM 1478 O O . LEU A 1 189 ? -7.903 3.726 26.081 1.00 96.00 189 LEU A O 1
ATOM 1482 N N . SER A 1 190 ? -6.782 3.179 27.950 1.00 94.19 190 SER A N 1
ATOM 1483 C CA . SER A 1 190 ? -7.575 4.007 28.854 1.00 94.19 190 SER A CA 1
ATOM 1484 C C . SER A 1 190 ? -7.229 5.492 28.691 1.00 94.19 190 SER A C 1
ATOM 1486 O O . SER A 1 190 ? -6.178 5.863 28.165 1.00 94.19 190 SER A O 1
ATOM 1488 N N . GLU A 1 191 ? -8.093 6.367 29.202 1.00 91.12 191 GLU A N 1
ATOM 1489 C CA . GLU A 1 191 ? -7.842 7.813 29.223 1.00 91.12 191 GLU A CA 1
ATOM 1490 C C . GLU A 1 191 ? -6.541 8.169 29.964 1.00 91.12 191 GLU A C 1
ATOM 1492 O O . GLU A 1 191 ? -5.773 9.015 29.505 1.00 91.12 191 GLU A O 1
ATOM 1497 N N . ARG A 1 192 ? -6.243 7.471 31.071 1.00 92.94 192 ARG A N 1
ATOM 1498 C CA . ARG A 1 192 ? -5.003 7.667 31.836 1.00 92.94 192 ARG A CA 1
ATOM 1499 C C . ARG A 1 192 ? -3.766 7.307 31.014 1.00 92.94 192 ARG A C 1
ATOM 1501 O O . ARG A 1 192 ? -2.823 8.092 30.969 1.00 92.94 192 ARG A O 1
ATOM 1508 N N . GLU A 1 193 ? -3.771 6.152 30.352 1.00 95.44 193 GLU A N 1
ATOM 1509 C CA . GLU A 1 193 ? -2.649 5.706 29.513 1.00 95.44 193 GLU A CA 1
ATOM 1510 C C . GLU A 1 193 ? -2.460 6.612 28.295 1.00 95.44 193 GLU A C 1
ATOM 1512 O O . GLU A 1 193 ? -1.328 6.903 27.907 1.00 95.44 193 GLU A O 1
ATOM 1517 N N . LEU A 1 194 ? -3.559 7.101 27.710 1.00 93.62 194 LEU A N 1
ATOM 1518 C CA . LEU A 1 194 ? -3.485 8.100 26.653 1.00 93.62 194 LEU A CA 1
ATOM 1519 C C . LEU A 1 194 ? -2.820 9.379 27.172 1.00 93.62 194 LEU A C 1
ATOM 1521 O O . LEU A 1 194 ? -1.871 9.860 26.558 1.00 93.62 194 LEU A O 1
ATOM 1525 N N . ALA A 1 195 ? -3.270 9.909 28.311 1.00 90.69 195 ALA A N 1
ATOM 1526 C CA . ALA A 1 195 ? -2.686 11.108 28.903 1.00 90.69 195 ALA A CA 1
ATOM 1527 C C . ALA A 1 195 ? -1.189 10.932 29.208 1.00 90.69 195 ALA A C 1
ATOM 1529 O O . ALA A 1 195 ? -0.421 11.869 29.026 1.00 90.69 195 ALA A O 1
ATOM 1530 N N . GLU A 1 196 ? -0.757 9.743 29.636 1.00 92.62 196 GLU A N 1
ATOM 1531 C CA . GLU A 1 196 ? 0.659 9.420 29.851 1.00 92.62 196 GLU A CA 1
ATOM 1532 C C . GLU A 1 196 ? 1.457 9.391 28.539 1.00 92.62 196 GLU A C 1
ATOM 1534 O O . GLU A 1 196 ? 2.552 9.947 28.489 1.00 92.62 196 GLU A O 1
ATOM 1539 N N . ARG A 1 197 ? 0.905 8.815 27.461 1.00 90.94 197 ARG A N 1
ATOM 1540 C CA . ARG A 1 197 ? 1.560 8.767 26.138 1.00 90.94 197 ARG A CA 1
ATOM 1541 C C . ARG A 1 197 ? 1.632 10.115 25.429 1.00 90.94 197 ARG A C 1
ATOM 1543 O O . ARG A 1 197 ? 2.469 10.289 24.547 1.00 90.94 197 ARG A O 1
ATOM 1550 N N . LEU A 1 198 ? 0.729 11.037 25.751 1.00 89.38 198 LEU A N 1
ATOM 1551 C CA . LEU A 1 198 ? 0.652 12.337 25.092 1.00 89.38 198 LEU A CA 1
ATOM 1552 C C . LEU A 1 198 ? 1.434 13.450 25.810 1.00 89.38 198 LEU A C 1
ATOM 1554 O O . LEU A 1 198 ? 1.472 14.563 25.275 1.00 89.38 198 LEU A O 1
ATOM 1558 N N . ARG A 1 199 ? 2.015 13.183 26.986 1.00 83.00 199 ARG A N 1
ATOM 1559 C CA . ARG A 1 199 ? 2.867 14.133 27.724 1.00 83.00 199 ARG A CA 1
ATOM 1560 C C . ARG A 1 199 ? 4.171 14.453 26.998 1.00 83.00 199 ARG A C 1
ATOM 1562 O O . ARG A 1 199 ? 4.701 13.578 26.281 1.00 83.00 199 ARG A O 1
#

pLDDT: mean 95.05, std 4.67, range [54.22, 98.75]

Secondary structure (DSSP, 8-state):
---SEEEETTEEEETTEE-TT--TTT-EE-SSS-EE-SS-EE-SS-EE-S-TTT-EESS--EEE-TT--EEEEEEEE-SS-EEEEETTSPPEE-TT--TTT-EE-STTEEE-SS-EEETTEE-TT--TTT-EEEETTTTEEEETTEEEETTEEESS-TTT-EEEEEEETTEEEEEEE-SS-EEETTEEE-HHHHHHHT-

Organism: NCBI:txid42197